Protein AF-A0A2T0FCH5-F1 (afdb_monomer_lite)

Radius of gyration: 33.33 Å; chains: 1; bounding box: 90×49×96 Å

Secondary structure (DSSP, 8-state):
---GGGS-HHHHHHHHHHTT----S-HHHHHHHHHHHHHHTTS--------------------------------------------------------------------S--HHHHHHHHHHHHHHHHHHHHHHT---HHHHHHHHHHHHH--S-HHHHHHHHT-------------------

Sequence (185 aa):
MTDYTKLKVSELKELLKERDLPLSGTKSELVNRLEADDAAKGEPAGDAVSGDATEPAAEDNSTGDSTVPVEAAGGEQPGEEGPSSTADRETAQAETTQAAEVEEPAEPEEPEMSQAEAQQRVIDELEQRLKRHKRFATDPTDTELRLKRIRQFGLADINEAKKLVTFKPAHRKRRVKGNGKKVSA

Organism: NCBI:txid45607

pLDDT: mean 70.4, std 21.69, range [37.22, 96.75]

Foldseek 3Di:
DDPQVPDDLVVLLVVCVVVVHDSDDDSVVSVVRVVVVVVVVPDDDDDDDDDDDDDDDDDDDDDDDDDDDDDDDDDDDDDDDDDDDDDDDDDDDDDDDDDDDDDDDDDDDDCPPDLVNLLVLLLVLLVVVLVVCVVVVNDSVVSVVVNVCCVVPNDPDSVVSVVRNVPPPPPPPPPPPDPPPPPDD

InterPro domains:
  IPR003034 SAP domain [PF02037] (3-36)
  IPR003034 SAP domain [PS50800] (4-38)
  IPR003034 SAP domain [SM00513] (4-38)
  IPR036361 SAP domain superfamily [G3DSA:1.10.720.30] (1-44)
  IPR036361 SAP domain superfamily [SSF68906] (1-38)
  IPR040746 THO1_MOS11, C-terminal domain [PF18592] (120-154)
  IPR052240 SAP domain-containing ribonucleoprotein [PTHR46551] (1-163)

Structure (mmCIF, N/CA/C/O backbone):
data_AF-A0A2T0FCH5-F1
#
_entry.id   AF-A0A2T0FCH5-F1
#
loop_
_atom_site.group_PDB
_atom_site.id
_atom_site.type_symbol
_atom_site.label_atom_id
_atom_site.label_alt_id
_atom_site.label_comp_id
_atom_site.label_asym_id
_atom_site.label_entity_id
_atom_site.label_seq_id
_atom_site.pdbx_PDB_ins_code
_atom_site.Cartn_x
_atom_site.Cartn_y
_atom_site.Cartn_z
_atom_site.occupancy
_atom_site.B_iso_or_equiv
_atom_site.auth_seq_id
_atom_site.auth_comp_id
_atom_site.auth_asym_id
_atom_site.auth_atom_id
_atom_site.pdbx_PDB_model_num
ATOM 1 N N . MET A 1 1 ? 15.599 -10.815 23.462 1.00 74.31 1 MET A N 1
ATOM 2 C CA . MET A 1 1 ? 15.467 -10.145 22.153 1.00 74.31 1 MET A CA 1
ATOM 3 C C . MET A 1 1 ? 14.167 -9.364 22.178 1.00 74.31 1 MET A C 1
ATOM 5 O O . MET A 1 1 ? 13.186 -9.899 22.682 1.00 74.31 1 MET A O 1
ATOM 9 N N . THR A 1 2 ? 14.178 -8.101 21.765 1.00 84.25 2 THR A N 1
ATOM 10 C CA . THR A 1 2 ? 13.022 -7.197 21.882 1.00 84.25 2 THR A CA 1
ATOM 11 C C . THR A 1 2 ? 12.116 -7.330 20.655 1.00 84.25 2 THR A C 1
ATOM 13 O O . THR A 1 2 ? 12.609 -7.316 19.532 1.00 84.25 2 THR A O 1
ATOM 16 N N . ASP A 1 3 ? 10.796 -7.421 20.839 1.00 90.94 3 ASP A N 1
ATOM 17 C CA . ASP A 1 3 ? 9.836 -7.566 19.729 1.00 90.94 3 ASP A CA 1
ATOM 18 C C . ASP A 1 3 ? 9.533 -6.223 19.031 1.00 90.94 3 ASP A C 1
ATOM 20 O O . ASP A 1 3 ? 8.439 -5.658 19.153 1.00 90.94 3 ASP A O 1
ATOM 24 N N . TYR A 1 4 ? 10.482 -5.706 18.251 1.00 94.12 4 TYR A N 1
ATOM 25 C CA . TYR A 1 4 ? 10.346 -4.420 17.549 1.00 94.12 4 TYR A CA 1
ATOM 26 C C . TYR A 1 4 ? 9.186 -4.380 16.534 1.00 94.12 4 TYR A C 1
ATOM 28 O O . TYR A 1 4 ? 8.665 -3.312 16.204 1.00 94.12 4 TYR A O 1
ATOM 36 N N . THR A 1 5 ? 8.702 -5.537 16.073 1.00 94.19 5 THR A N 1
ATOM 37 C CA . THR A 1 5 ? 7.548 -5.647 15.161 1.00 94.19 5 THR A CA 1
ATOM 38 C C . THR A 1 5 ? 6.261 -5.023 15.715 1.00 94.19 5 THR A C 1
ATOM 40 O O . THR A 1 5 ? 5.442 -4.528 14.931 1.00 94.19 5 THR A O 1
ATOM 43 N N . LYS A 1 6 ? 6.089 -4.986 17.044 1.00 93.88 6 LYS A N 1
ATOM 44 C CA . LYS A 1 6 ? 4.900 -4.448 17.733 1.00 93.88 6 LYS A CA 1
ATOM 45 C C . LYS A 1 6 ? 4.889 -2.914 17.818 1.00 93.88 6 LYS A C 1
ATOM 47 O O . LYS A 1 6 ? 3.814 -2.328 17.911 1.00 93.88 6 LYS A O 1
ATOM 52 N N . LEU A 1 7 ? 6.053 -2.269 17.722 1.00 93.81 7 LEU A N 1
ATOM 53 C CA . LEU A 1 7 ? 6.213 -0.818 17.874 1.00 93.81 7 LEU A CA 1
ATOM 54 C C . LEU A 1 7 ? 5.776 -0.028 16.628 1.00 93.81 7 LEU A C 1
ATOM 56 O O . LEU A 1 7 ? 5.721 -0.547 15.505 1.00 93.81 7 LEU A O 1
ATOM 60 N N . LYS A 1 8 ? 5.461 1.256 16.800 1.00 95.94 8 LYS A N 1
ATOM 61 C CA . LYS A 1 8 ? 5.157 2.188 15.704 1.00 95.94 8 LYS A CA 1
ATOM 62 C C . LYS A 1 8 ? 6.432 2.668 15.010 1.00 95.94 8 LYS A C 1
ATOM 64 O O . LYS A 1 8 ? 7.527 2.618 15.551 1.00 95.94 8 LYS A O 1
ATOM 69 N N . VAL A 1 9 ? 6.287 3.192 13.792 1.00 95.75 9 VAL A N 1
ATOM 70 C CA . VAL A 1 9 ? 7.420 3.730 13.010 1.00 95.75 9 VAL A CA 1
ATOM 71 C C . VAL A 1 9 ? 8.047 4.977 13.658 1.00 95.75 9 VAL A C 1
ATOM 73 O O . VAL A 1 9 ? 9.212 5.252 13.397 1.00 95.75 9 VAL A O 1
ATOM 76 N N . SER A 1 10 ? 7.313 5.714 14.500 1.00 96.06 10 SER A N 1
ATOM 77 C CA . SER A 1 10 ? 7.867 6.783 15.347 1.00 96.06 10 SER A CA 1
ATOM 78 C C . SER A 1 10 ? 8.805 6.213 16.412 1.00 96.06 10 SER A C 1
ATOM 80 O O . SER A 1 10 ? 9.997 6.494 16.382 1.00 96.06 10 SER A O 1
ATOM 82 N N . GLU A 1 11 ? 8.286 5.302 17.236 1.00 95.75 11 GLU A N 1
ATOM 83 C CA . GLU A 1 11 ? 8.993 4.614 18.327 1.00 95.75 11 GLU A CA 1
ATOM 84 C C . GLU A 1 11 ? 10.258 3.893 17.807 1.00 95.75 11 GLU A C 1
ATOM 86 O O . GLU A 1 11 ? 11.337 3.994 18.381 1.00 95.75 11 GLU A O 1
ATOM 91 N N . LEU A 1 12 ? 10.173 3.238 16.641 1.00 96.56 12 LEU A N 1
ATOM 92 C CA . LEU A 1 12 ? 11.329 2.606 15.988 1.00 96.56 12 LEU A CA 1
ATOM 93 C C . LEU A 1 12 ? 12.397 3.610 15.528 1.00 96.56 12 LEU A C 1
ATOM 95 O O . LEU A 1 12 ? 13.579 3.280 15.525 1.00 96.56 12 LEU A O 1
ATOM 99 N N . LYS A 1 13 ? 12.007 4.821 15.116 1.00 96.31 13 LYS A N 1
ATOM 100 C CA . LYS A 1 13 ? 12.958 5.878 14.733 1.00 96.31 13 LYS A CA 1
ATOM 101 C C . LYS A 1 13 ? 13.573 6.567 15.943 1.00 96.31 13 LYS A C 1
ATOM 103 O O . LYS A 1 13 ? 14.717 6.991 15.851 1.00 96.31 13 LYS A O 1
ATOM 108 N N . GLU A 1 14 ? 12.845 6.662 17.048 1.00 96.75 14 GLU A N 1
ATOM 109 C CA . GLU A 1 14 ? 13.374 7.127 18.331 1.00 96.75 14 GLU A CA 1
ATOM 110 C C . GLU A 1 14 ? 14.479 6.169 18.809 1.00 96.75 14 GLU A C 1
ATOM 112 O O . GLU A 1 14 ? 15.622 6.597 18.942 1.00 96.75 14 GLU A O 1
ATOM 117 N N . LEU A 1 15 ? 14.204 4.859 18.864 1.00 94.44 15 LEU A N 1
ATOM 118 C CA . LEU A 1 15 ? 15.195 3.827 19.217 1.00 94.44 15 LEU A CA 1
ATOM 119 C C . LEU A 1 15 ? 16.413 3.782 18.279 1.00 94.44 15 LEU A C 1
ATOM 121 O O . LEU A 1 15 ? 17.536 3.553 18.723 1.00 94.44 15 LEU A O 1
ATOM 125 N N . LEU A 1 16 ? 16.218 3.983 16.972 1.00 95.50 16 LEU A N 1
ATOM 126 C CA . LEU A 1 16 ? 17.337 4.055 16.027 1.00 95.50 16 LEU A CA 1
ATOM 127 C C . LEU A 1 16 ? 18.160 5.337 16.207 1.00 95.50 16 LEU A C 1
ATOM 129 O O . LEU A 1 16 ? 19.376 5.289 16.050 1.00 95.50 16 LEU A O 1
ATOM 133 N N . LYS A 1 17 ? 17.526 6.459 16.572 1.00 96.62 17 LYS A N 1
ATOM 134 C CA . LYS A 1 17 ? 18.211 7.730 16.847 1.00 96.62 17 LYS A CA 1
ATOM 135 C C . LYS A 1 17 ? 19.033 7.645 18.133 1.00 96.62 17 LYS A C 1
ATOM 137 O O . LYS A 1 17 ? 20.156 8.119 18.147 1.00 96.62 17 LYS A O 1
ATOM 142 N N . GLU A 1 18 ? 18.505 7.007 19.176 1.00 94.44 18 GLU A N 1
ATOM 143 C CA . GLU A 1 18 ? 19.223 6.735 20.434 1.00 94.44 18 GLU A CA 1
ATOM 144 C C . GLU A 1 18 ? 20.462 5.844 20.254 1.00 94.44 18 GLU A C 1
ATOM 146 O O . GLU A 1 18 ? 21.346 5.837 21.107 1.00 94.44 18 GLU A O 1
ATOM 151 N N . ARG A 1 19 ? 20.524 5.085 19.155 1.00 93.62 19 ARG A N 1
ATOM 152 C CA . ARG A 1 19 ? 21.641 4.197 18.805 1.00 93.62 19 ARG A CA 1
ATOM 153 C C . ARG A 1 19 ? 22.540 4.761 17.692 1.00 93.62 19 ARG A C 1
ATOM 155 O O . ARG A 1 19 ? 23.433 4.051 17.248 1.00 93.62 19 ARG A O 1
ATOM 162 N N . ASP A 1 20 ? 22.285 5.982 17.210 1.00 93.94 20 ASP A N 1
ATOM 163 C CA . ASP A 1 20 ? 22.946 6.603 16.045 1.00 93.94 20 ASP A CA 1
ATOM 164 C C . ASP A 1 20 ? 22.887 5.765 14.745 1.00 93.94 20 ASP A C 1
ATOM 166 O O . ASP A 1 20 ? 23.724 5.864 13.844 1.00 93.94 20 ASP A O 1
ATOM 170 N N . LEU A 1 21 ? 21.844 4.943 14.608 1.00 93.00 21 LEU A N 1
ATOM 171 C CA . LEU A 1 21 ? 21.592 4.116 13.432 1.00 93.00 21 LEU A CA 1
ATOM 172 C C . LEU A 1 21 ? 20.737 4.871 12.386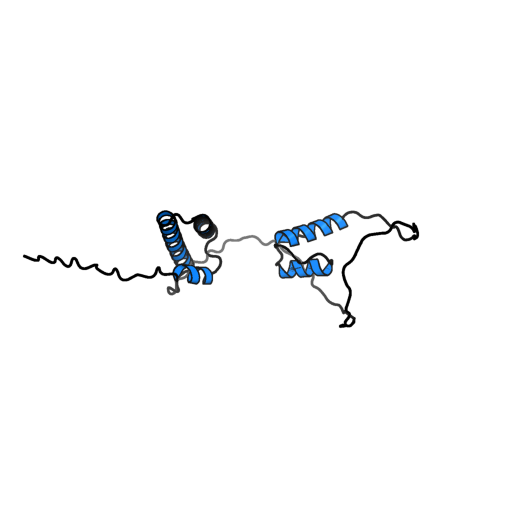 1.00 93.00 21 LEU A C 1
ATOM 174 O O . LEU A 1 21 ? 19.856 5.658 12.740 1.00 93.00 21 LEU A O 1
ATOM 178 N N . PRO A 1 22 ? 20.909 4.602 11.073 1.00 95.00 22 PRO A N 1
ATOM 179 C CA . PRO A 1 22 ? 20.125 5.255 10.024 1.00 95.00 22 PRO A CA 1
ATOM 180 C C . PRO A 1 22 ? 18.601 5.167 10.225 1.00 95.00 22 PRO A C 1
ATOM 182 O O . PRO A 1 22 ? 18.043 4.084 10.400 1.00 95.00 22 PRO A O 1
ATOM 185 N N . LEU A 1 23 ? 17.911 6.308 10.107 1.00 95.44 23 LEU A N 1
ATOM 186 C CA . LEU A 1 23 ? 16.449 6.436 10.279 1.00 95.44 23 LEU A CA 1
ATOM 187 C C . LEU A 1 23 ? 15.635 6.193 8.991 1.00 95.44 23 LEU A C 1
ATOM 189 O O . LEU A 1 23 ? 14.414 6.392 8.963 1.00 95.44 23 LEU A O 1
ATOM 193 N N . SER A 1 24 ? 16.310 5.823 7.902 1.00 92.31 24 SER A N 1
ATOM 194 C CA . SER A 1 24 ? 15.729 5.600 6.578 1.00 92.31 24 SER A CA 1
ATOM 195 C C . SER A 1 24 ? 15.330 4.137 6.355 1.00 92.31 24 SER A C 1
ATOM 197 O O . SER A 1 24 ? 15.959 3.207 6.870 1.00 92.31 24 SER A O 1
ATOM 199 N N . GLY A 1 25 ? 14.275 3.944 5.559 1.00 94.44 25 GLY A N 1
ATOM 200 C CA . GLY A 1 25 ? 13.748 2.634 5.176 1.00 94.44 25 GLY A CA 1
ATOM 201 C C . GLY A 1 25 ? 12.262 2.443 5.488 1.00 94.44 25 GLY A C 1
ATOM 202 O O . GLY A 1 25 ? 11.576 3.315 6.029 1.00 94.44 25 GLY A O 1
ATOM 203 N N . THR A 1 26 ? 11.768 1.271 5.117 1.00 95.69 26 THR A N 1
ATOM 204 C CA . THR A 1 26 ? 10.461 0.710 5.468 1.00 95.69 26 THR A CA 1
ATOM 205 C C . THR A 1 26 ? 10.459 0.180 6.907 1.00 95.69 26 THR A C 1
ATOM 207 O O . THR A 1 26 ? 11.517 -0.086 7.474 1.00 95.69 26 THR A O 1
ATOM 210 N N . LYS A 1 27 ? 9.278 -0.022 7.521 1.00 95.25 27 LYS A N 1
ATOM 211 C CA . LYS A 1 27 ? 9.178 -0.491 8.922 1.00 95.25 27 LYS A CA 1
ATOM 212 C C . LYS A 1 27 ? 10.017 -1.753 9.186 1.00 95.25 27 LYS A C 1
ATOM 214 O O . LYS A 1 27 ? 10.676 -1.823 10.216 1.00 95.25 27 LYS A O 1
ATOM 219 N N . SER A 1 28 ? 10.016 -2.712 8.260 1.00 95.69 28 SER A N 1
ATOM 220 C CA . SER A 1 28 ? 10.780 -3.958 8.388 1.00 95.69 28 SER A CA 1
ATOM 221 C C . SER A 1 28 ? 12.293 -3.729 8.393 1.00 95.69 28 SER A C 1
ATOM 223 O O . SER A 1 28 ? 13.003 -4.389 9.136 1.00 95.69 28 SER A O 1
ATOM 225 N N . GLU A 1 29 ? 12.799 -2.768 7.616 1.00 95.75 29 GLU A N 1
ATOM 226 C CA . GLU A 1 29 ? 14.230 -2.429 7.604 1.00 95.75 29 GLU A CA 1
ATOM 227 C C . GLU A 1 29 ? 14.659 -1.731 8.900 1.00 95.75 29 GLU A C 1
ATOM 229 O O . GLU A 1 29 ? 15.763 -1.975 9.378 1.00 95.75 29 GLU A O 1
ATOM 234 N N . LEU A 1 30 ? 13.783 -0.910 9.494 1.00 96.38 30 LEU A N 1
ATOM 235 C CA . LEU A 1 30 ? 14.022 -0.298 10.808 1.00 96.38 30 LEU A CA 1
ATOM 236 C C . LEU A 1 30 ? 14.081 -1.367 11.916 1.00 96.38 30 LEU A C 1
ATOM 238 O O . LEU A 1 30 ? 14.983 -1.336 12.747 1.00 96.38 30 LEU A O 1
ATOM 242 N N . VAL A 1 31 ? 13.153 -2.333 11.886 1.00 95.88 31 VAL A N 1
ATOM 243 C CA . VAL A 1 31 ? 13.115 -3.492 12.798 1.00 95.88 31 VAL A CA 1
ATOM 244 C C . VAL A 1 31 ? 14.380 -4.341 12.661 1.00 95.88 31 VAL A C 1
ATOM 246 O O . VAL A 1 31 ? 15.113 -4.480 13.634 1.00 95.88 31 VAL A O 1
ATOM 249 N N . ASN A 1 32 ? 14.696 -4.818 11.452 1.00 95.31 32 ASN A N 1
ATOM 250 C CA . ASN A 1 32 ? 15.877 -5.651 11.197 1.00 95.31 32 ASN A CA 1
ATOM 251 C C . ASN A 1 32 ? 17.180 -4.968 11.644 1.00 95.31 32 ASN A C 1
ATOM 253 O O . ASN A 1 32 ? 18.113 -5.636 12.079 1.00 95.31 32 ASN A O 1
ATOM 257 N N . ARG A 1 33 ? 17.262 -3.636 11.518 1.00 94.88 33 ARG A N 1
ATOM 258 C CA . ARG A 1 33 ? 18.438 -2.851 11.909 1.00 94.88 33 ARG A CA 1
ATOM 259 C C . ARG A 1 33 ? 18.612 -2.777 13.430 1.00 94.88 33 ARG A C 1
ATOM 261 O O . ARG A 1 33 ? 19.744 -2.872 13.892 1.00 94.88 33 ARG A O 1
ATOM 268 N N . LEU A 1 34 ? 17.521 -2.661 14.191 1.00 94.12 34 LEU A N 1
ATOM 269 C CA . LEU A 1 34 ? 17.553 -2.774 15.656 1.00 94.12 34 LEU A CA 1
ATOM 270 C C . LEU A 1 34 ? 17.914 -4.202 16.087 1.00 94.12 34 LEU A C 1
ATOM 272 O O . LEU A 1 34 ? 18.840 -4.382 16.870 1.00 94.12 34 LEU A O 1
ATOM 276 N N . GLU A 1 35 ? 17.260 -5.216 15.509 1.00 93.88 35 GLU A N 1
ATOM 277 C CA . GLU A 1 35 ? 17.532 -6.632 15.804 1.00 93.88 35 GLU A CA 1
ATOM 278 C C . GLU A 1 35 ? 18.991 -7.021 15.524 1.00 93.88 35 GLU A C 1
ATOM 280 O O . GLU A 1 35 ? 19.588 -7.756 16.309 1.00 93.88 35 GLU A O 1
ATOM 285 N N . ALA A 1 36 ? 19.583 -6.499 14.444 1.00 91.88 36 ALA A N 1
ATOM 286 C CA . ALA A 1 36 ? 20.988 -6.713 14.111 1.00 91.88 36 ALA A CA 1
ATOM 287 C C . ALA A 1 36 ? 21.954 -6.028 15.096 1.00 91.88 36 ALA A C 1
ATOM 289 O O . ALA A 1 36 ? 22.976 -6.620 15.430 1.00 91.88 36 ALA A O 1
ATOM 290 N N . ASP A 1 37 ? 21.641 -4.823 15.591 1.00 90.88 37 ASP A N 1
ATOM 291 C CA . ASP A 1 37 ? 22.447 -4.143 16.620 1.00 90.88 37 ASP A CA 1
ATOM 292 C C . ASP A 1 37 ? 22.362 -4.858 17.979 1.00 90.88 37 ASP A C 1
ATOM 294 O O . ASP A 1 37 ? 23.389 -5.055 18.623 1.00 90.88 37 ASP A O 1
ATOM 298 N N . ASP A 1 38 ? 21.180 -5.330 18.395 1.00 90.19 38 ASP A N 1
ATOM 299 C CA . ASP A 1 38 ? 21.050 -6.138 19.620 1.00 90.19 38 ASP A CA 1
ATOM 300 C C . ASP A 1 38 ? 21.743 -7.503 19.495 1.00 90.19 38 ASP A C 1
ATOM 302 O O . ASP A 1 38 ? 22.330 -7.983 20.464 1.00 90.19 38 ASP A O 1
ATOM 306 N N . ALA A 1 39 ? 21.710 -8.126 18.311 1.00 87.81 39 ALA A N 1
ATOM 307 C CA . ALA A 1 39 ? 22.453 -9.356 18.046 1.00 87.81 39 ALA A CA 1
ATOM 308 C C . ALA A 1 39 ? 23.974 -9.119 18.073 1.00 87.81 39 ALA A C 1
ATOM 310 O O . ALA A 1 39 ? 24.703 -9.926 18.645 1.00 87.81 39 ALA A O 1
ATOM 311 N N . ALA A 1 40 ? 24.453 -7.999 17.519 1.00 82.56 40 ALA A N 1
ATOM 312 C CA . ALA A 1 40 ? 25.866 -7.621 17.542 1.00 82.56 40 ALA A CA 1
ATOM 313 C C . ALA A 1 40 ? 26.364 -7.226 18.947 1.00 82.56 40 ALA A C 1
ATOM 315 O O . ALA A 1 40 ? 27.506 -7.515 19.290 1.00 82.56 40 ALA A O 1
ATOM 316 N N . LYS A 1 41 ? 25.512 -6.620 19.787 1.00 72.94 41 LYS A N 1
ATOM 317 C CA . LYS A 1 41 ? 25.810 -6.320 21.203 1.00 72.94 41 LYS A CA 1
ATOM 318 C C . LYS A 1 41 ? 25.762 -7.541 22.132 1.00 72.94 41 LYS A C 1
ATOM 320 O O . LYS A 1 41 ? 26.103 -7.410 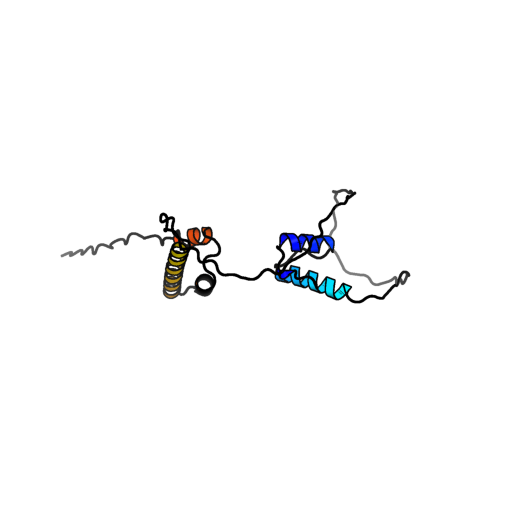23.306 1.00 72.94 41 LYS A O 1
ATOM 325 N N . GLY A 1 42 ? 25.333 -8.707 21.644 1.00 61.69 42 GLY A N 1
ATOM 326 C CA . GLY A 1 42 ? 25.156 -9.921 22.448 1.00 61.69 42 GLY A CA 1
ATOM 327 C C . GLY A 1 42 ? 26.442 -10.653 22.856 1.00 61.69 42 GLY A C 1
ATOM 328 O O . GLY A 1 42 ? 26.372 -11.528 23.716 1.00 61.69 42 GLY A O 1
ATOM 329 N N . GLU A 1 43 ? 27.597 -10.307 22.279 1.00 51.84 43 GLU A N 1
ATOM 330 C CA . GLU A 1 43 ? 28.887 -10.989 22.486 1.00 51.84 43 GLU A CA 1
ATOM 331 C C . GLU A 1 43 ? 29.952 -10.007 23.030 1.00 51.84 43 GLU A C 1
ATOM 333 O O . GLU A 1 43 ? 30.339 -9.075 22.322 1.00 51.84 43 GLU A O 1
ATOM 338 N N . PRO A 1 44 ? 30.455 -10.178 24.271 1.00 55.78 44 PRO A N 1
ATOM 339 C CA . PRO A 1 44 ? 31.468 -9.292 24.845 1.00 55.78 44 PRO A CA 1
ATOM 340 C C . PRO A 1 44 ? 32.891 -9.882 24.803 1.00 55.78 44 PRO A C 1
ATOM 342 O O . PRO A 1 44 ? 33.134 -10.917 25.418 1.00 55.78 44 PRO A O 1
ATOM 345 N N . ALA A 1 45 ? 33.843 -9.171 24.179 1.00 46.56 45 ALA A N 1
ATOM 346 C CA . ALA A 1 45 ? 35.237 -8.959 24.637 1.00 46.56 45 ALA A CA 1
ATOM 347 C C . ALA A 1 45 ? 36.130 -8.420 23.499 1.00 46.56 45 ALA A C 1
ATOM 349 O O . ALA A 1 45 ? 36.208 -9.033 22.438 1.00 46.56 45 ALA A O 1
ATOM 350 N N . GLY A 1 46 ? 36.872 -7.328 23.731 1.00 41.25 46 GLY A N 1
ATOM 351 C CA . GLY A 1 46 ? 37.826 -6.814 22.735 1.00 41.25 46 GLY A CA 1
ATOM 352 C C . GLY A 1 46 ? 38.333 -5.396 22.993 1.00 41.25 46 GLY A C 1
ATOM 353 O O . GLY A 1 46 ? 38.140 -4.520 22.158 1.00 41.25 46 GLY A O 1
ATOM 354 N N . ASP A 1 47 ? 38.959 -5.164 24.148 1.00 48.50 47 ASP A N 1
ATOM 355 C CA . ASP A 1 47 ? 39.698 -3.925 24.429 1.00 48.50 47 ASP A CA 1
ATOM 356 C C . ASP A 1 47 ? 40.898 -3.767 23.473 1.00 48.50 47 ASP A C 1
ATOM 358 O O . ASP A 1 47 ? 41.687 -4.703 23.328 1.00 48.50 47 ASP A O 1
ATOM 362 N N . ALA A 1 48 ? 41.034 -2.601 22.830 1.00 43.84 48 ALA A N 1
ATOM 363 C CA . ALA A 1 48 ? 42.273 -2.164 22.179 1.00 43.84 48 ALA A CA 1
ATOM 364 C C . ALA A 1 48 ? 42.279 -0.642 21.938 1.00 43.84 48 ALA A C 1
ATOM 366 O O . ALA A 1 48 ? 41.732 -0.133 20.959 1.00 43.84 48 ALA A O 1
ATOM 367 N N . VAL A 1 49 ? 42.948 0.087 22.827 1.00 51.72 49 VAL A N 1
ATOM 368 C CA . VAL A 1 49 ? 43.392 1.472 22.607 1.00 51.72 49 VAL A CA 1
ATOM 369 C C . VAL A 1 49 ? 44.780 1.498 21.935 1.00 51.72 49 VAL A C 1
ATOM 371 O O . VAL A 1 49 ? 45.599 0.623 22.203 1.00 51.72 49 VAL A O 1
ATOM 374 N N . SER A 1 50 ? 45.075 2.578 21.191 1.00 44.72 50 SER A N 1
ATOM 375 C CA . SER A 1 50 ? 46.424 3.125 20.888 1.00 44.72 50 SER A CA 1
ATOM 376 C C . SER A 1 50 ? 47.120 2.792 19.548 1.00 44.72 50 SER A C 1
ATOM 378 O O . SER A 1 50 ? 47.093 1.661 19.078 1.00 44.72 50 SER A O 1
ATOM 380 N N . GLY A 1 51 ? 47.854 3.796 19.030 1.00 39.84 51 GLY A N 1
ATOM 381 C CA . GLY A 1 51 ? 48.913 3.703 17.999 1.00 39.84 51 GLY A CA 1
ATOM 382 C C . GLY A 1 51 ? 48.415 3.831 16.550 1.00 39.84 51 GLY A C 1
ATOM 383 O O . GLY A 1 51 ? 47.754 2.924 16.066 1.00 39.84 51 GLY A O 1
ATOM 384 N N . ASP A 1 52 ? 48.552 4.941 15.818 1.00 41.72 52 ASP A N 1
ATOM 385 C CA . ASP A 1 52 ? 49.707 5.815 15.496 1.00 41.72 52 ASP A CA 1
ATOM 386 C C . ASP A 1 52 ? 50.623 5.313 14.353 1.00 41.72 52 ASP A C 1
ATOM 388 O O . ASP A 1 52 ? 50.995 4.146 14.299 1.00 41.72 52 ASP A O 1
ATOM 392 N N . ALA A 1 53 ? 50.963 6.257 13.465 1.00 45.69 53 ALA A N 1
ATOM 393 C CA . ALA A 1 53 ? 51.980 6.253 12.406 1.00 45.69 53 ALA A 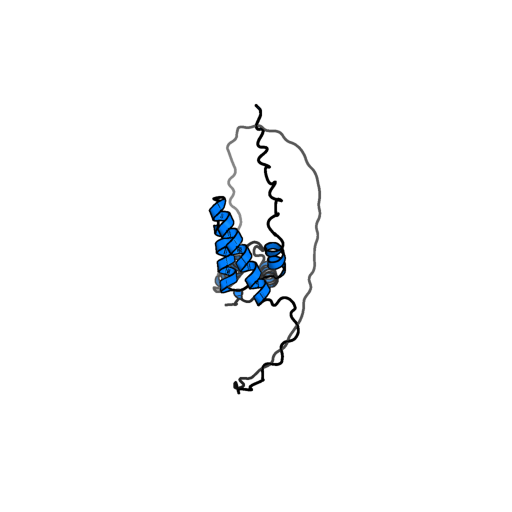CA 1
ATOM 394 C C . ALA A 1 53 ? 52.131 5.035 11.457 1.00 45.69 53 ALA A C 1
ATOM 396 O O . ALA A 1 53 ? 52.707 4.006 11.801 1.00 45.69 53 ALA A O 1
ATOM 397 N N . THR A 1 54 ? 51.852 5.254 10.162 1.00 39.88 54 THR A N 1
ATOM 398 C CA . THR A 1 54 ? 52.809 4.936 9.074 1.00 39.88 54 THR A CA 1
ATOM 399 C C . THR A 1 54 ? 52.532 5.814 7.848 1.00 39.88 54 THR A C 1
ATOM 401 O O . THR A 1 54 ? 51.516 5.685 7.169 1.00 39.88 54 THR A O 1
ATOM 404 N N . GLU A 1 55 ? 53.479 6.708 7.582 1.00 53.97 55 GLU A N 1
ATOM 405 C CA . GLU A 1 55 ? 53.658 7.454 6.335 1.00 53.97 55 GLU A CA 1
ATOM 406 C C . GLU A 1 55 ? 54.074 6.496 5.197 1.00 53.97 55 GLU A C 1
ATOM 408 O O . GLU A 1 55 ? 54.816 5.539 5.436 1.00 53.97 55 GLU A O 1
ATOM 413 N N . PRO A 1 56 ? 53.634 6.738 3.952 1.00 51.00 56 PRO A N 1
ATOM 414 C CA . PRO A 1 56 ? 54.663 6.986 2.942 1.00 51.00 56 PRO A CA 1
ATOM 415 C C . PRO A 1 56 ? 54.346 8.194 2.051 1.00 51.00 56 PRO A C 1
ATOM 417 O O . PRO A 1 56 ? 53.279 8.294 1.443 1.00 51.00 56 PRO A O 1
ATOM 420 N N . ALA A 1 57 ? 55.319 9.096 1.950 1.00 44.00 57 ALA A N 1
ATOM 421 C CA . ALA A 1 57 ? 55.339 10.182 0.982 1.00 44.00 57 ALA A CA 1
ATOM 422 C C . ALA A 1 57 ? 55.834 9.712 -0.401 1.00 44.00 57 ALA A C 1
ATOM 424 O O . ALA A 1 57 ? 56.576 8.737 -0.494 1.00 44.00 57 ALA A O 1
ATOM 425 N N . ALA A 1 58 ? 55.504 10.515 -1.424 1.00 48.00 58 ALA A N 1
ATOM 426 C CA . ALA A 1 58 ? 56.058 10.515 -2.788 1.00 48.00 58 ALA A CA 1
ATOM 427 C C . ALA A 1 58 ? 55.773 9.276 -3.674 1.00 48.00 58 ALA A C 1
ATOM 429 O O . ALA A 1 58 ? 55.736 8.144 -3.211 1.00 48.00 58 ALA A O 1
ATOM 430 N N . GLU A 1 59 ? 55.594 9.388 -4.993 1.00 48.72 59 GLU A N 1
ATOM 431 C CA . GLU A 1 59 ? 55.381 10.522 -5.913 1.00 48.72 59 GLU A CA 1
ATOM 432 C C . GLU A 1 59 ? 54.891 9.905 -7.242 1.00 48.72 59 GLU A C 1
ATOM 434 O O . GLU A 1 59 ? 55.455 8.897 -7.659 1.00 48.72 59 GLU A O 1
ATOM 439 N N . ASP A 1 60 ? 53.907 10.496 -7.929 1.00 44.00 60 ASP A N 1
ATOM 440 C CA . ASP A 1 60 ? 54.055 10.831 -9.360 1.00 44.00 60 ASP A CA 1
ATOM 441 C C . ASP A 1 60 ? 52.973 11.831 -9.806 1.00 44.00 60 ASP A C 1
ATOM 443 O O . ASP A 1 60 ? 51.830 11.803 -9.344 1.00 44.00 60 ASP A O 1
ATOM 447 N N . ASN A 1 61 ? 53.351 12.738 -10.702 1.00 48.19 61 ASN A N 1
ATOM 448 C CA . ASN A 1 61 ? 52.489 13.766 -11.271 1.00 48.19 61 ASN A CA 1
ATOM 449 C C . ASN A 1 61 ? 51.991 13.356 -12.664 1.00 48.19 61 ASN A C 1
ATOM 451 O O . ASN A 1 61 ? 52.743 12.802 -13.458 1.00 48.19 61 ASN A O 1
ATOM 455 N N . SER A 1 62 ? 50.803 13.842 -13.039 1.00 44.19 62 SER A N 1
ATOM 456 C CA . SER A 1 62 ? 50.652 14.833 -14.129 1.00 44.19 62 SER A CA 1
ATOM 457 C C . SER A 1 62 ? 49.390 14.640 -14.983 1.00 44.19 62 SER A C 1
ATOM 459 O O . SER A 1 62 ? 49.002 13.528 -15.324 1.00 44.19 62 SER A O 1
ATOM 461 N N . THR A 1 63 ? 48.869 15.769 -15.476 1.00 38.81 63 THR A N 1
ATOM 462 C CA . THR A 1 63 ? 47.803 15.916 -16.491 1.00 38.81 63 THR A CA 1
ATOM 463 C C . THR A 1 63 ? 46.368 15.633 -16.001 1.00 38.81 63 THR A C 1
ATOM 465 O O . THR A 1 63 ? 46.013 14.501 -15.708 1.00 38.81 63 THR A O 1
ATOM 468 N N . GLY A 1 64 ? 45.455 16.609 -15.962 1.00 39.03 64 GLY A N 1
ATOM 469 C CA . GLY A 1 64 ? 45.630 18.042 -16.208 1.00 39.03 64 GLY A CA 1
ATOM 470 C C . GLY A 1 64 ? 44.301 18.807 -16.259 1.00 39.03 64 GLY A C 1
ATOM 471 O O . GLY A 1 64 ? 43.274 18.238 -16.602 1.00 39.03 64 GLY A O 1
ATOM 472 N N . ASP A 1 65 ? 44.385 20.101 -15.941 1.00 45.72 65 ASP A N 1
ATOM 473 C CA . ASP A 1 65 ? 43.489 21.195 -16.350 1.00 45.72 65 ASP A CA 1
ATOM 474 C C . ASP A 1 65 ? 41.957 21.047 -16.185 1.00 45.72 65 ASP A C 1
ATOM 476 O O . ASP A 1 65 ? 41.264 20.510 -17.047 1.00 45.72 65 ASP A O 1
ATOM 480 N N . SER A 1 66 ? 41.407 21.681 -15.137 1.00 45.41 66 SER A N 1
ATOM 481 C CA . SER A 1 66 ? 40.263 22.609 -15.284 1.00 45.41 66 SER A CA 1
ATOM 482 C C . SER A 1 66 ? 40.010 23.450 -14.019 1.00 45.41 66 SER A C 1
ATOM 484 O O . SER A 1 66 ? 39.448 22.981 -13.035 1.00 45.41 66 SER A O 1
ATOM 486 N N . THR A 1 67 ? 40.397 24.727 -14.099 1.00 47.91 67 THR A N 1
ATOM 487 C CA . THR A 1 67 ? 39.669 25.908 -13.575 1.00 47.91 67 THR A CA 1
ATOM 488 C C . THR A 1 67 ? 39.076 25.903 -12.145 1.00 47.91 67 THR A C 1
ATOM 490 O O . THR A 1 67 ? 37.949 25.468 -11.917 1.00 47.91 67 THR A O 1
ATOM 493 N N . VAL A 1 68 ? 39.774 26.584 -11.227 1.00 59.59 68 VAL A N 1
ATOM 494 C CA . VAL A 1 68 ? 39.216 27.325 -10.059 1.00 59.59 68 VAL A CA 1
ATOM 495 C C . VAL A 1 68 ? 38.493 28.619 -10.519 1.00 59.59 68 VAL A C 1
ATOM 497 O O . VAL A 1 68 ? 38.680 28.971 -11.689 1.00 59.59 68 VAL A O 1
ATOM 500 N N . PRO A 1 69 ? 37.759 29.404 -9.679 1.00 60.53 69 PRO A N 1
ATOM 501 C CA . PRO A 1 69 ? 37.525 29.361 -8.213 1.00 60.53 69 PRO A CA 1
ATOM 502 C C . PRO A 1 69 ? 36.018 29.082 -7.874 1.00 60.53 69 PRO A C 1
ATOM 504 O O . PRO A 1 69 ? 35.365 28.453 -8.697 1.00 60.53 69 PRO A O 1
ATOM 507 N N . VAL A 1 70 ? 35.362 29.391 -6.733 1.00 45.94 70 VAL A N 1
ATOM 508 C CA . VAL A 1 70 ? 35.539 30.396 -5.650 1.00 45.94 70 VAL A CA 1
ATOM 509 C C . VAL A 1 70 ? 34.949 29.918 -4.300 1.00 45.94 70 VAL A C 1
ATOM 511 O O . VAL A 1 70 ? 34.082 29.051 -4.257 1.00 45.94 70 VAL A O 1
ATOM 514 N N . GLU A 1 71 ? 35.413 30.532 -3.209 1.00 45.94 71 GLU A N 1
ATOM 515 C CA . GLU A 1 71 ? 34.803 30.613 -1.867 1.00 45.94 71 GLU A CA 1
ATOM 516 C C . GLU A 1 71 ? 33.313 31.035 -1.835 1.00 45.94 71 GLU A C 1
ATOM 518 O O . GLU A 1 71 ? 32.900 31.875 -2.633 1.00 45.94 71 GLU A O 1
ATOM 523 N N . ALA A 1 72 ? 32.548 30.600 -0.814 1.00 45.66 72 ALA A N 1
ATOM 524 C CA . ALA A 1 72 ? 32.308 31.421 0.398 1.00 45.66 72 ALA A CA 1
ATOM 525 C C . ALA A 1 72 ? 31.179 30.910 1.338 1.00 45.66 72 ALA A C 1
ATOM 527 O O . ALA A 1 72 ? 30.018 30.857 0.952 1.00 45.66 72 ALA A O 1
ATOM 528 N N . ALA A 1 73 ? 31.559 30.702 2.608 1.00 43.72 73 ALA A N 1
ATOM 529 C CA . ALA A 1 73 ? 30.855 31.068 3.856 1.00 43.72 73 ALA A CA 1
ATOM 530 C C . ALA A 1 73 ? 29.465 30.496 4.260 1.00 43.72 73 ALA A C 1
ATOM 532 O O . ALA A 1 73 ? 28.505 30.473 3.499 1.00 43.72 73 ALA A O 1
ATOM 533 N N . GLY A 1 74 ? 29.354 30.213 5.572 1.00 37.22 74 GLY A N 1
ATOM 534 C CA . GLY A 1 74 ? 28.111 29.975 6.329 1.00 37.22 74 GLY A CA 1
ATOM 535 C C . GLY A 1 74 ? 27.823 28.491 6.621 1.00 37.22 74 GLY A C 1
ATOM 536 O O . GLY A 1 74 ? 27.674 27.706 5.695 1.00 37.22 74 GLY A O 1
ATOM 537 N N . GLY A 1 75 ? 27.714 28.031 7.870 1.00 37.84 75 GLY A N 1
ATOM 538 C CA . GLY A 1 75 ? 27.936 28.714 9.146 1.00 37.84 75 GLY A CA 1
ATOM 539 C C . GLY A 1 75 ? 27.849 27.736 10.331 1.00 37.84 75 GLY A C 1
ATOM 540 O O . GLY A 1 75 ? 27.137 26.742 10.264 1.00 37.84 75 GLY A O 1
ATOM 541 N N . GLU A 1 76 ? 28.607 28.061 11.379 1.00 38.56 76 GLU A N 1
ATOM 542 C CA . GLU A 1 76 ? 28.214 28.021 12.800 1.00 38.56 76 GLU A CA 1
ATOM 543 C C . GLU A 1 76 ? 27.815 26.697 13.516 1.00 38.56 76 GLU A C 1
ATOM 545 O O . GLU A 1 76 ? 26.825 26.032 13.232 1.00 38.56 76 GLU A O 1
ATOM 550 N N . GLN A 1 77 ? 28.594 26.427 14.579 1.00 50.03 77 GLN A N 1
ATOM 551 C CA . GLN A 1 77 ? 28.212 25.879 15.902 1.00 50.03 77 GLN A CA 1
ATOM 552 C C . GLN A 1 77 ? 26.883 26.457 16.473 1.00 50.03 77 GLN A C 1
ATOM 554 O O . GLN A 1 77 ? 26.406 27.449 15.926 1.00 50.03 77 GLN A O 1
ATOM 559 N N . PRO A 1 78 ? 26.326 25.984 17.622 1.00 52.50 78 PRO A N 1
ATOM 560 C CA . PRO A 1 78 ? 26.889 25.103 18.668 1.00 52.50 78 PRO A CA 1
ATOM 561 C C . PRO A 1 78 ? 25.986 23.878 18.990 1.00 52.50 78 PRO A C 1
ATOM 563 O O . PRO A 1 78 ? 25.023 23.628 18.277 1.00 52.50 78 PRO A O 1
ATOM 566 N N . GLY A 1 79 ? 26.354 22.967 19.904 1.00 38.88 79 GLY A N 1
ATOM 567 C CA . GLY A 1 79 ? 26.074 23.048 21.356 1.00 38.88 79 GLY A CA 1
ATOM 568 C C . GLY A 1 79 ? 24.692 22.457 21.680 1.00 38.88 79 GLY A C 1
ATOM 569 O O . GLY A 1 79 ? 23.824 22.423 20.821 1.00 38.88 79 GLY A O 1
ATOM 570 N N . GLU A 1 80 ? 24.341 21.994 22.867 1.00 44.19 80 GLU A N 1
ATOM 571 C CA . GLU A 1 80 ? 24.984 21.640 24.133 1.00 44.19 80 GLU A CA 1
ATOM 572 C C . GLU A 1 80 ? 23.799 21.092 24.981 1.00 44.19 80 GLU A C 1
ATOM 574 O O . GLU A 1 80 ? 22.645 21.392 24.676 1.00 44.19 80 GLU A O 1
ATOM 579 N N . GLU A 1 81 ? 24.061 20.307 26.025 1.00 37.72 81 GLU A N 1
ATOM 580 C CA . GLU A 1 81 ? 23.105 19.969 27.107 1.00 37.72 81 GLU A CA 1
ATOM 581 C C . GLU A 1 81 ? 21.828 19.132 26.792 1.00 37.72 81 GLU A C 1
ATOM 583 O O . GLU A 1 81 ? 20.857 19.561 26.171 1.00 37.72 81 GLU A O 1
ATOM 588 N N . GLY A 1 82 ? 21.767 17.927 27.382 1.00 44.38 82 GLY A N 1
ATOM 589 C CA . GLY A 1 82 ? 20.491 17.354 27.851 1.00 44.38 82 GLY A CA 1
ATOM 590 C C . GLY A 1 82 ? 20.008 18.075 29.125 1.00 44.38 82 GLY A C 1
ATOM 591 O O . GLY A 1 82 ? 20.740 18.915 29.647 1.00 44.38 82 GLY A O 1
ATOM 592 N N . PRO A 1 83 ? 18.850 17.708 29.719 1.00 55.50 83 PRO A N 1
ATOM 593 C CA . PRO A 1 83 ? 18.914 16.536 30.604 1.00 55.50 83 PRO A CA 1
ATOM 594 C C . PRO A 1 83 ? 17.614 15.710 30.807 1.00 55.50 83 PRO A C 1
ATOM 596 O O . PRO A 1 83 ? 16.530 16.246 30.976 1.00 55.50 83 PRO A O 1
ATOM 599 N N . SER A 1 84 ? 17.811 14.392 30.957 1.00 44.81 84 SER A N 1
ATOM 600 C CA . SER A 1 84 ? 17.359 13.544 32.087 1.00 44.81 84 SER A CA 1
ATOM 601 C C . SER A 1 84 ? 15.872 13.390 32.498 1.00 44.81 84 SER A C 1
ATOM 603 O O . SER A 1 84 ? 15.163 14.359 32.739 1.00 44.81 84 SER A O 1
ATOM 605 N N . SER A 1 85 ? 15.543 12.134 32.866 1.00 52.19 85 SER A N 1
ATOM 606 C CA . SER A 1 85 ? 14.601 11.732 33.943 1.00 52.19 85 SER A CA 1
ATOM 607 C C . SER A 1 85 ? 13.078 11.823 33.677 1.00 52.19 85 SER A C 1
ATOM 609 O O . SER A 1 85 ? 12.614 12.692 32.955 1.00 52.19 85 SER A O 1
ATOM 611 N N . THR A 1 86 ? 12.209 10.953 34.227 1.00 42.38 86 THR A N 1
ATOM 612 C CA . THR A 1 86 ? 12.382 9.833 35.194 1.00 42.38 86 THR A CA 1
ATOM 613 C C . THR A 1 86 ? 11.144 8.919 35.215 1.00 42.38 86 THR A C 1
ATOM 615 O O . THR A 1 86 ? 10.048 9.443 35.053 1.00 42.38 86 THR A O 1
ATOM 618 N N . ALA A 1 87 ? 11.337 7.653 35.633 1.00 47.69 87 ALA A N 1
ATOM 619 C CA . ALA A 1 87 ? 10.420 6.854 36.481 1.00 47.69 87 ALA A CA 1
ATOM 620 C C . ALA A 1 87 ? 9.010 6.482 35.945 1.00 47.69 87 ALA A C 1
ATOM 622 O O . ALA A 1 87 ? 8.455 7.145 35.081 1.00 47.69 87 ALA A O 1
ATOM 623 N N . ASP A 1 88 ? 8.279 5.496 36.474 1.00 43.56 88 ASP A N 1
ATOM 624 C CA . ASP A 1 88 ? 8.529 4.236 37.216 1.00 43.56 88 ASP A CA 1
ATOM 625 C C . ASP A 1 88 ? 7.117 3.666 37.499 1.00 43.56 88 ASP A C 1
ATOM 627 O O . ASP A 1 88 ? 6.250 4.468 37.857 1.00 43.56 88 ASP A O 1
ATOM 631 N N . ARG A 1 89 ? 6.852 2.353 37.347 1.00 41.66 89 ARG A N 1
ATOM 632 C CA . ARG A 1 89 ? 5.914 1.626 38.239 1.00 41.66 89 ARG A CA 1
ATOM 633 C C . ARG A 1 89 ? 5.895 0.107 38.043 1.00 41.66 89 ARG A C 1
ATOM 635 O O . ARG A 1 89 ? 5.449 -0.416 37.026 1.00 41.66 89 ARG A O 1
ATOM 642 N N . GLU A 1 90 ? 6.235 -0.584 39.119 1.00 46.62 90 GLU A N 1
ATOM 643 C CA . GLU A 1 90 ? 6.009 -2.006 39.383 1.00 46.62 90 GLU A CA 1
ATOM 644 C C . GLU A 1 90 ? 4.546 -2.310 39.807 1.00 46.62 90 GLU A C 1
ATOM 646 O O . GLU A 1 90 ? 3.964 -1.543 40.577 1.00 46.62 90 GLU A O 1
ATOM 651 N N . THR A 1 91 ? 3.938 -3.404 39.308 1.00 41.38 91 THR A N 1
ATOM 652 C CA . THR A 1 91 ? 2.908 -4.305 39.930 1.00 41.38 91 THR A CA 1
ATOM 653 C C . THR A 1 91 ? 2.362 -5.249 38.829 1.00 41.38 91 THR A C 1
ATOM 655 O O . THR A 1 91 ? 1.980 -4.777 37.768 1.00 41.38 91 THR A O 1
ATOM 658 N N . ALA A 1 92 ? 2.486 -6.583 38.863 1.00 43.09 92 ALA A N 1
ATOM 659 C CA . ALA A 1 92 ? 2.012 -7.617 39.803 1.00 43.09 92 ALA A CA 1
ATOM 660 C C . ALA A 1 92 ? 0.584 -8.148 39.509 1.00 43.09 92 ALA A C 1
ATOM 662 O O . ALA A 1 92 ? -0.378 -7.439 39.765 1.00 43.09 92 ALA A O 1
ATOM 663 N N . GLN A 1 93 ? 0.503 -9.438 39.115 1.00 40.00 93 GLN A N 1
ATOM 664 C CA . GLN A 1 93 ? -0.658 -10.368 39.189 1.00 40.00 93 GLN A CA 1
ATOM 665 C C . GLN A 1 93 ? -1.923 -9.967 38.371 1.00 40.00 93 GLN A C 1
ATOM 667 O O . GLN A 1 93 ? -2.262 -8.804 38.260 1.00 40.00 93 GLN A O 1
ATOM 672 N N . ALA A 1 94 ? -2.704 -10.847 37.738 1.00 40.31 94 ALA A N 1
ATOM 673 C CA . ALA A 1 94 ? -3.050 -12.230 38.046 1.00 40.31 94 ALA A CA 1
ATOM 674 C C . ALA A 1 94 ? -3.625 -12.955 36.806 1.00 40.31 94 ALA A C 1
ATOM 676 O O . ALA A 1 94 ? -4.168 -12.322 35.899 1.00 40.31 94 ALA A O 1
ATOM 677 N N . GLU A 1 95 ? -3.591 -14.289 36.809 1.00 48.72 95 GLU A N 1
ATOM 678 C CA . GLU A 1 95 ? -4.513 -15.095 36.002 1.00 48.72 95 GLU A CA 1
ATOM 679 C C . GLU A 1 95 ? -5.931 -14.985 36.580 1.00 48.72 95 GLU A C 1
ATOM 681 O O . GLU A 1 95 ? -6.120 -15.243 37.768 1.00 48.72 95 GLU A O 1
ATOM 686 N N . THR A 1 96 ? -6.929 -14.692 35.742 1.00 40.09 96 THR A N 1
ATOM 687 C CA . THR A 1 96 ? -8.346 -14.894 36.084 1.00 40.09 96 THR A CA 1
ATOM 688 C C . THR A 1 96 ? -9.097 -15.442 34.874 1.00 40.09 96 THR A C 1
ATOM 690 O O . THR A 1 96 ? -9.329 -14.751 33.886 1.00 40.09 96 THR A O 1
ATOM 693 N N . THR A 1 97 ? -9.448 -16.720 34.993 1.00 37.22 97 THR A N 1
ATOM 694 C CA . THR A 1 97 ? -10.530 -17.458 34.322 1.00 37.22 97 THR A CA 1
ATOM 695 C C . THR A 1 97 ? -11.466 -16.671 33.397 1.00 37.22 97 THR A C 1
ATOM 697 O O . THR A 1 97 ? -12.240 -15.828 33.851 1.00 37.22 97 THR A O 1
ATOM 700 N N . GLN A 1 98 ? -11.528 -17.093 32.129 1.00 41.28 98 GLN A N 1
ATOM 701 C CA . GLN A 1 98 ? -12.694 -16.850 31.276 1.00 41.28 98 GLN A CA 1
ATOM 702 C C . GLN A 1 98 ? -13.910 -17.584 31.862 1.00 41.28 98 GLN A C 1
ATOM 704 O O . GLN A 1 98 ? -13.981 -18.812 31.815 1.00 41.28 98 GLN A O 1
ATOM 709 N N . ALA A 1 99 ? -14.867 -16.826 32.386 1.00 41.22 99 ALA A N 1
ATOM 710 C CA . ALA A 1 99 ? -16.246 -17.263 32.553 1.00 41.22 99 ALA A CA 1
ATOM 711 C C . ALA A 1 99 ? -17.090 -16.539 31.499 1.00 41.22 99 ALA A C 1
ATOM 713 O O . ALA A 1 99 ? -16.867 -15.360 31.227 1.00 41.22 99 ALA A O 1
ATOM 714 N N . ALA A 1 100 ? -18.004 -17.264 30.859 1.00 51.91 100 ALA A N 1
ATOM 715 C CA . ALA A 1 100 ? -18.851 -16.707 29.816 1.00 51.91 100 ALA A CA 1
ATOM 716 C C . ALA A 1 100 ? -19.925 -15.795 30.419 1.00 51.91 100 ALA A C 1
ATOM 718 O O . ALA A 1 100 ? -20.648 -16.230 31.312 1.00 51.91 100 ALA A O 1
ATOM 719 N N . GLU A 1 101 ? -20.095 -14.603 29.850 1.00 44.78 101 GLU A N 1
ATOM 720 C CA . GLU A 1 101 ? -21.343 -13.851 29.954 1.00 44.78 101 GLU A CA 1
ATOM 721 C C . GLU A 1 101 ? -21.877 -13.605 28.540 1.00 44.78 101 GLU A C 1
ATOM 723 O O . GLU A 1 101 ? -21.136 -13.244 27.621 1.00 44.78 101 GLU A O 1
ATOM 728 N N . VAL A 1 102 ? -23.159 -13.903 28.357 1.00 53.09 102 VAL A N 1
ATOM 729 C CA . VAL A 1 102 ? -23.897 -13.688 27.114 1.00 53.09 102 VAL A CA 1
ATOM 730 C C . VAL A 1 102 ? -24.526 -12.311 27.217 1.00 53.09 102 VAL A C 1
ATOM 732 O O . VAL A 1 102 ? -25.404 -12.131 28.056 1.00 53.09 102 VAL A O 1
ATOM 735 N N . GLU A 1 103 ? -24.135 -11.379 26.348 1.00 45.66 103 GLU A N 1
ATOM 736 C CA . GLU A 1 103 ? -24.887 -10.138 26.171 1.00 45.66 103 GLU A CA 1
ATOM 737 C C . GLU A 1 103 ? -25.422 -10.024 24.737 1.00 45.66 103 GLU A C 1
ATOM 739 O O . GLU A 1 103 ? -24.709 -10.033 23.733 1.00 45.66 103 GLU A O 1
ATOM 744 N N . GLU A 1 104 ? -26.746 -10.026 24.718 1.00 45.03 104 GLU A N 1
ATOM 745 C CA . GLU A 1 104 ? -27.711 -9.872 23.641 1.00 45.03 104 GLU A CA 1
ATOM 746 C C . GLU A 1 104 ? -27.339 -8.755 22.637 1.00 45.03 104 GLU A C 1
ATOM 748 O O . GLU A 1 104 ? -27.016 -7.641 23.053 1.00 45.03 104 GLU A O 1
ATOM 753 N N . PRO A 1 105 ? -27.377 -8.994 21.308 1.00 52.41 105 PRO A N 1
ATOM 754 C CA . PRO A 1 105 ? -27.026 -7.965 20.335 1.00 52.41 105 PRO A CA 1
ATOM 755 C C . PRO A 1 105 ? -28.135 -6.909 20.242 1.00 52.41 105 PRO A C 1
ATOM 757 O O . PRO A 1 105 ? -29.200 -7.158 19.673 1.00 52.41 105 PRO A O 1
ATOM 760 N N . ALA A 1 106 ? -27.854 -5.723 20.782 1.00 52.16 106 ALA A N 1
ATOM 761 C CA . ALA A 1 106 ? -28.751 -4.576 20.749 1.00 52.16 106 ALA A CA 1
ATOM 762 C C . ALA A 1 106 ? -29.115 -4.117 19.320 1.00 52.16 106 ALA A C 1
ATOM 764 O O . ALA A 1 106 ? -28.339 -4.243 18.370 1.00 52.16 106 ALA A O 1
ATOM 765 N N . GLU A 1 107 ? -30.325 -3.562 19.225 1.00 54.44 107 GLU A N 1
ATOM 766 C CA . GLU A 1 107 ? -30.982 -2.943 18.067 1.00 54.44 107 GLU A CA 1
ATOM 767 C C . GLU A 1 107 ? -30.062 -2.140 17.113 1.00 54.44 107 GLU A C 1
ATOM 769 O O . GLU A 1 107 ? -29.237 -1.347 17.569 1.00 54.44 107 GLU A O 1
ATOM 774 N N . PRO A 1 108 ? -30.225 -2.272 15.778 1.00 58.09 108 PRO A N 1
ATOM 775 C CA . PRO A 1 108 ? -29.431 -1.522 14.810 1.00 58.09 108 PRO A CA 1
ATOM 776 C C . PRO A 1 108 ? -30.002 -0.118 14.545 1.00 58.09 108 PRO A C 1
ATOM 778 O O . PRO A 1 108 ? -31.020 0.032 13.864 1.00 58.09 108 PRO A O 1
ATOM 781 N N . GLU A 1 109 ? -29.300 0.913 15.015 1.00 55.72 109 GLU A N 1
ATOM 782 C CA . GLU A 1 109 ? -29.557 2.308 14.634 1.00 55.72 109 GLU A CA 1
ATOM 783 C C . GLU A 1 109 ? -29.096 2.637 13.189 1.00 55.72 109 GLU A C 1
ATOM 785 O O . GLU A 1 109 ? -28.342 1.907 12.550 1.00 55.72 109 GLU A O 1
ATOM 790 N N . GLU A 1 110 ? -29.622 3.754 12.685 1.00 48.22 110 GLU A N 1
ATOM 791 C CA . GLU A 1 110 ? -29.795 4.244 11.304 1.00 48.22 110 GLU A CA 1
ATOM 792 C C . GLU A 1 110 ? -28.645 4.117 10.254 1.00 48.22 110 GLU A C 1
ATOM 794 O O . GLU A 1 110 ? -27.463 4.020 10.584 1.00 48.22 110 GLU A O 1
ATOM 799 N N . PRO A 1 111 ? -28.965 4.155 8.932 1.00 52.22 111 PRO A N 1
ATOM 800 C CA . PRO A 1 111 ? -28.043 3.777 7.853 1.00 52.22 111 PRO A CA 1
ATOM 801 C C . PRO A 1 111 ? -27.057 4.883 7.419 1.00 52.22 111 PRO A C 1
ATOM 803 O O . PRO A 1 111 ? -27.040 5.312 6.260 1.00 52.22 111 PRO A O 1
ATOM 806 N N . GLU A 1 112 ? -26.153 5.283 8.310 1.00 50.72 112 GLU A N 1
ATOM 807 C CA . GLU A 1 112 ? -24.859 5.849 7.901 1.00 50.72 112 GLU A CA 1
ATOM 808 C C . GLU A 1 112 ? -24.101 4.770 7.106 1.00 50.72 112 GLU A C 1
ATOM 810 O O . GLU A 1 112 ? -23.802 3.721 7.675 1.00 50.72 112 GLU A O 1
ATOM 815 N N . MET A 1 113 ? -23.833 4.990 5.801 1.00 53.94 113 MET A N 1
ATOM 816 C CA . MET A 1 113 ? -23.277 3.990 4.855 1.00 53.94 113 MET A CA 1
ATOM 817 C C . MET A 1 113 ? -22.281 3.038 5.530 1.00 53.94 113 MET A C 1
ATOM 819 O O . MET A 1 113 ? -21.103 3.374 5.692 1.00 53.94 113 MET A O 1
ATOM 823 N N . SER A 1 114 ? -22.771 1.849 5.902 1.00 75.50 114 SER A N 1
ATOM 824 C CA . SER A 1 114 ? -22.023 0.912 6.739 1.00 75.50 114 SER A CA 1
ATOM 825 C C . SER A 1 114 ? -20.657 0.638 6.121 1.00 75.50 114 SER A C 1
ATOM 827 O O . SER A 1 114 ? -20.532 0.560 4.896 1.00 75.50 114 SER A O 1
ATOM 829 N N . GLN A 1 115 ? -19.622 0.445 6.944 1.00 75.50 115 GLN A N 1
ATOM 830 C CA . GLN A 1 115 ? -18.278 0.138 6.447 1.00 75.50 115 GLN A CA 1
ATOM 831 C C . GLN A 1 115 ? -18.295 -1.059 5.473 1.00 75.50 115 GLN A C 1
ATOM 833 O O . GLN A 1 115 ? -17.544 -1.062 4.496 1.00 75.50 115 GLN A O 1
ATOM 838 N N . ALA A 1 116 ? -19.205 -2.018 5.684 1.00 82.56 116 ALA A N 1
ATOM 839 C CA . ALA A 1 116 ? -19.467 -3.134 4.779 1.00 82.56 116 ALA A CA 1
ATOM 840 C C . ALA A 1 116 ? -20.120 -2.706 3.445 1.00 82.56 116 ALA A C 1
ATOM 842 O O . ALA A 1 116 ? -19.710 -3.177 2.384 1.00 82.56 116 ALA A O 1
ATOM 843 N N . GLU A 1 117 ? -21.084 -1.777 3.449 1.00 86.00 117 GLU A N 1
ATOM 844 C CA . GLU A 1 117 ? -21.658 -1.251 2.201 1.00 86.00 117 GLU A CA 1
ATOM 845 C C . GLU A 1 117 ? -20.618 -0.425 1.427 1.00 86.00 117 GLU A C 1
ATOM 847 O O . GLU A 1 117 ? -20.450 -0.608 0.222 1.00 86.00 117 GLU A O 1
ATOM 852 N N . ALA A 1 118 ? -19.844 0.422 2.113 1.00 86.25 118 ALA A N 1
ATOM 853 C CA . ALA A 1 118 ? -18.751 1.179 1.508 1.00 86.25 118 ALA A CA 1
ATOM 854 C C . ALA A 1 118 ? -17.686 0.256 0.880 1.00 86.25 118 ALA A C 1
ATOM 856 O O . ALA A 1 118 ? -17.221 0.522 -0.230 1.00 86.25 118 ALA A O 1
ATOM 857 N N . GLN A 1 119 ? -17.344 -0.857 1.542 1.00 89.62 119 GLN A N 1
ATOM 858 C CA . GLN A 1 119 ? -16.502 -1.919 0.976 1.00 89.62 119 GLN A CA 1
ATOM 859 C C . GLN A 1 119 ? -17.108 -2.501 -0.304 1.00 89.62 119 GLN A C 1
ATOM 861 O O . GLN A 1 119 ? -16.424 -2.561 -1.329 1.00 89.62 119 GLN A O 1
ATOM 866 N N . GLN A 1 120 ? -18.393 -2.863 -0.277 1.00 91.12 120 GLN A N 1
ATOM 867 C CA . GLN A 1 120 ? -19.085 -3.447 -1.423 1.00 91.12 120 GLN A CA 1
ATOM 868 C C . GLN A 1 120 ? -19.104 -2.497 -2.634 1.00 91.12 120 GLN A C 1
ATOM 870 O O . GLN A 1 120 ? -18.751 -2.902 -3.742 1.00 91.12 120 GLN A O 1
ATOM 875 N N . ARG A 1 121 ? -19.391 -1.202 -2.422 1.00 90.62 121 ARG A N 1
ATOM 876 C CA . ARG A 1 121 ? -19.348 -0.172 -3.481 1.00 90.62 121 ARG A CA 1
ATOM 877 C C . ARG A 1 121 ? -17.968 -0.054 -4.135 1.00 90.62 121 ARG A C 1
ATOM 879 O O . ARG A 1 121 ? -17.879 0.171 -5.342 1.00 90.62 121 ARG A O 1
ATOM 886 N N . VAL A 1 122 ? -16.890 -0.192 -3.359 1.00 91.44 122 VAL A N 1
ATOM 887 C CA . VAL A 1 122 ? -15.518 -0.166 -3.894 1.00 91.44 122 VAL A CA 1
ATOM 888 C C . VAL A 1 122 ? -15.201 -1.439 -4.675 1.00 91.44 122 VAL A C 1
ATOM 890 O O . VAL A 1 122 ? -14.587 -1.353 -5.738 1.00 91.44 122 VAL A O 1
ATOM 893 N N . ILE A 1 123 ? -15.628 -2.606 -4.184 1.00 92.94 123 ILE A N 1
ATOM 894 C CA . ILE A 1 123 ? -15.486 -3.890 -4.885 1.00 92.94 123 ILE A CA 1
ATOM 895 C C . ILE A 1 123 ? -16.152 -3.812 -6.268 1.00 92.94 123 ILE A C 1
ATOM 897 O O . ILE A 1 123 ? -15.494 -4.101 -7.271 1.00 92.94 123 ILE A O 1
ATOM 901 N N . ASP A 1 124 ? -17.393 -3.325 -6.341 1.00 93.12 124 ASP A N 1
ATOM 902 C CA . ASP A 1 124 ? -18.140 -3.162 -7.596 1.00 93.12 124 ASP A CA 1
ATOM 903 C C . ASP A 1 124 ? -17.423 -2.228 -8.594 1.00 93.12 124 ASP A C 1
ATOM 905 O O . ASP A 1 124 ? -17.267 -2.559 -9.776 1.00 93.12 124 ASP A O 1
ATOM 909 N N . GLU A 1 125 ? -16.934 -1.070 -8.131 1.00 92.31 125 GLU A N 1
ATOM 910 C CA . GLU A 1 125 ? -16.224 -0.097 -8.977 1.00 92.31 125 GLU A CA 1
ATOM 911 C C . GLU A 1 125 ? -14.863 -0.633 -9.455 1.00 92.31 125 GLU A C 1
ATOM 913 O O . GLU A 1 125 ? -14.492 -0.421 -10.617 1.00 92.31 125 GLU A O 1
ATOM 918 N N . LEU A 1 126 ? -14.137 -1.386 -8.617 1.00 92.94 126 LEU A N 1
ATOM 919 C CA . LEU A 1 126 ? -12.896 -2.066 -9.007 1.00 92.94 126 LEU A CA 1
ATOM 920 C C . LEU A 1 126 ? -13.159 -3.168 -10.039 1.00 92.94 126 LEU A C 1
ATOM 922 O O . LEU A 1 126 ? -12.437 -3.249 -11.033 1.00 92.94 126 LEU A O 1
ATOM 926 N N . GLU A 1 127 ? -14.222 -3.961 -9.903 1.00 93.38 127 GLU A N 1
ATOM 927 C CA . GLU A 1 127 ? -14.618 -4.922 -10.939 1.00 93.38 127 GLU A CA 1
ATOM 928 C C . GLU A 1 127 ? -15.031 -4.236 -12.247 1.00 93.38 127 GLU A C 1
ATOM 930 O O . GLU A 1 127 ? -14.674 -4.685 -13.343 1.00 93.38 127 GLU A O 1
ATOM 935 N N . GLN A 1 128 ? -15.760 -3.120 -12.168 1.00 93.62 128 GLN A N 1
ATOM 936 C CA . GLN A 1 128 ? -16.107 -2.309 -13.334 1.00 93.62 128 GLN A CA 1
ATOM 937 C C . GLN A 1 128 ? -14.872 -1.646 -13.961 1.00 93.62 128 GLN A C 1
ATOM 939 O O . GLN A 1 128 ? -14.814 -1.445 -15.180 1.00 93.62 128 GLN A O 1
ATOM 944 N N . ARG A 1 129 ? -13.854 -1.314 -13.162 1.00 92.50 129 ARG A N 1
ATOM 945 C CA . ARG A 1 129 ? -12.541 -0.874 -13.642 1.00 92.50 129 ARG A CA 1
ATOM 946 C C . ARG A 1 129 ? -11.828 -2.021 -14.352 1.00 92.50 129 ARG A C 1
ATOM 948 O O . ARG A 1 129 ? -11.483 -1.850 -15.513 1.00 92.50 129 ARG A O 1
ATOM 955 N N . LEU A 1 130 ? -11.757 -3.216 -13.776 1.00 94.06 130 LEU A N 1
ATOM 956 C CA . LEU A 1 130 ? -11.178 -4.414 -14.404 1.00 94.06 130 LEU A CA 1
ATOM 957 C C . LEU A 1 130 ? -11.851 -4.732 -15.764 1.00 94.06 130 LEU A C 1
ATOM 959 O O . LEU A 1 130 ? -11.178 -4.973 -16.769 1.00 94.06 130 LEU A O 1
ATOM 963 N N . LYS A 1 131 ? -13.185 -4.613 -15.851 1.00 94.38 131 LYS A N 1
ATOM 964 C CA . LYS A 1 131 ? -13.946 -4.708 -17.117 1.00 94.38 131 LYS A CA 1
ATOM 965 C C . LYS A 1 131 ? -13.557 -3.612 -18.125 1.00 94.38 131 LYS A C 1
ATOM 967 O O . LYS A 1 131 ? -13.488 -3.891 -19.320 1.00 94.38 131 LYS A O 1
ATOM 972 N N . ARG A 1 132 ? -13.273 -2.377 -17.683 1.00 92.25 132 ARG A N 1
ATOM 973 C CA . ARG A 1 132 ? -12.718 -1.305 -18.539 1.00 92.25 132 ARG A CA 1
ATOM 974 C C . ARG A 1 132 ? -11.294 -1.636 -18.997 1.00 92.25 132 ARG A C 1
ATOM 976 O O . ARG A 1 132 ? -11.040 -1.527 -20.190 1.00 92.25 132 ARG A O 1
ATOM 983 N N . HIS A 1 133 ? -10.418 -2.114 -18.114 1.00 94.44 133 HIS A N 1
ATOM 984 C CA . HIS A 1 133 ? -9.050 -2.514 -18.462 1.00 94.44 133 HIS A CA 1
ATOM 985 C C . HIS A 1 133 ? -9.032 -3.565 -19.584 1.00 94.44 133 HIS A C 1
ATOM 987 O O . HIS A 1 133 ? -8.389 -3.357 -20.611 1.00 94.44 133 HIS A O 1
ATOM 993 N N . LYS A 1 134 ? -9.875 -4.603 -19.482 1.00 93.12 134 LYS A N 1
ATOM 994 C CA . LYS A 1 134 ? -10.075 -5.605 -20.550 1.00 93.12 134 LYS A CA 1
ATOM 995 C C . LYS A 1 134 ? -10.571 -5.016 -21.880 1.00 93.12 134 LYS A C 1
ATOM 997 O O . LYS A 1 134 ? -10.238 -5.540 -22.934 1.00 93.12 134 LYS A O 1
ATOM 1002 N N . ARG A 1 135 ? -11.359 -3.933 -21.855 1.00 93.56 135 ARG A N 1
ATOM 1003 C CA . ARG A 1 135 ? -11.879 -3.262 -23.066 1.00 93.56 135 ARG A CA 1
ATOM 1004 C C . ARG A 1 135 ? -10.900 -2.286 -23.714 1.00 93.56 135 ARG A C 1
ATOM 1006 O O . ARG A 1 135 ? -11.020 -2.046 -24.910 1.00 93.56 135 ARG A O 1
ATOM 1013 N N . PHE A 1 136 ? -9.999 -1.695 -22.935 1.00 93.56 136 PHE A N 1
ATOM 1014 C CA . PHE A 1 136 ? -9.016 -0.712 -23.401 1.00 93.56 136 PHE A CA 1
ATOM 1015 C C . PHE A 1 136 ? -7.592 -1.284 -23.501 1.00 93.56 136 PHE A C 1
ATOM 1017 O O . PHE A 1 136 ? -6.674 -0.538 -23.818 1.00 93.56 136 PHE A O 1
ATOM 1024 N N . ALA A 1 137 ? -7.419 -2.588 -23.247 1.00 91.19 137 ALA A N 1
ATOM 1025 C CA . ALA A 1 137 ? -6.132 -3.289 -23.207 1.00 91.19 137 ALA A CA 1
ATOM 1026 C C . ALA A 1 137 ? -5.091 -2.629 -22.275 1.00 91.19 137 ALA A C 1
ATOM 1028 O O . ALA A 1 137 ? -3.891 -2.682 -22.529 1.00 91.19 137 ALA A O 1
ATOM 1029 N N . THR A 1 138 ? -5.550 -2.002 -21.187 1.00 93.62 138 THR A N 1
ATOM 1030 C CA . THR A 1 138 ? -4.683 -1.394 -20.168 1.00 93.62 138 THR A CA 1
ATOM 1031 C C . THR A 1 138 ? -4.399 -2.384 -19.045 1.00 93.62 138 THR A C 1
ATOM 1033 O O . THR A 1 138 ? -5.299 -3.112 -18.626 1.00 93.62 138 THR A O 1
ATOM 1036 N N . ASP A 1 139 ? -3.180 -2.369 -18.509 1.00 93.19 139 ASP A N 1
ATOM 1037 C CA . ASP A 1 139 ? -2.720 -3.327 -17.496 1.00 93.19 139 ASP A CA 1
ATOM 1038 C C . ASP A 1 139 ? -3.648 -3.377 -16.257 1.00 93.19 139 ASP A C 1
ATOM 1040 O O . ASP A 1 139 ? -3.894 -2.328 -15.655 1.00 93.19 139 ASP A O 1
ATOM 1044 N N . PRO A 1 140 ? -4.233 -4.538 -15.895 1.00 93.56 140 PRO A N 1
ATOM 1045 C CA . PRO A 1 140 ? -5.205 -4.650 -14.807 1.00 93.56 140 PRO A CA 1
ATOM 1046 C C . PRO A 1 140 ? -4.584 -4.937 -13.429 1.00 93.56 140 PRO A C 1
ATOM 1048 O O . PRO A 1 140 ? -5.338 -4.997 -12.454 1.00 93.56 140 PRO A O 1
ATOM 1051 N N . THR A 1 141 ? -3.264 -5.137 -13.320 1.00 93.94 141 THR A N 1
ATOM 1052 C CA . THR A 1 141 ? -2.615 -5.713 -12.124 1.00 93.94 141 THR A CA 1
ATOM 1053 C C . THR A 1 141 ? -2.938 -4.946 -10.842 1.00 93.94 141 THR A C 1
ATOM 1055 O O . THR A 1 141 ? -3.472 -5.544 -9.910 1.00 93.94 141 THR A O 1
ATOM 1058 N N . ASP A 1 142 ? -2.730 -3.626 -10.802 1.00 91.25 142 ASP A N 1
ATOM 1059 C CA . ASP A 1 142 ? -3.058 -2.776 -9.641 1.00 91.25 142 ASP A CA 1
ATOM 1060 C C . ASP A 1 142 ? -4.523 -2.932 -9.192 1.00 91.25 142 ASP A C 1
ATOM 1062 O O . ASP A 1 142 ? -4.816 -3.095 -8.006 1.00 91.25 142 ASP A O 1
ATOM 1066 N N . THR A 1 143 ? -5.456 -2.975 -10.149 1.00 92.12 143 THR A N 1
ATOM 1067 C CA . THR A 1 143 ? -6.891 -3.133 -9.860 1.00 92.12 143 THR A CA 1
ATOM 1068 C C . THR A 1 143 ? -7.194 -4.516 -9.275 1.00 92.12 143 THR A C 1
ATOM 1070 O O . THR A 1 143 ? -7.993 -4.628 -8.345 1.00 92.12 143 THR A O 1
ATOM 1073 N N . GLU A 1 144 ? -6.534 -5.569 -9.765 1.00 94.00 144 GLU A N 1
ATOM 1074 C CA . GLU A 1 144 ? -6.667 -6.928 -9.231 1.00 94.00 144 GLU A CA 1
ATOM 1075 C C . GLU A 1 144 ? -6.037 -7.095 -7.845 1.00 94.00 144 GLU A C 1
ATOM 1077 O O . GLU A 1 144 ? -6.639 -7.732 -6.978 1.00 94.00 144 GLU A O 1
ATOM 1082 N N . LEU A 1 145 ? -4.852 -6.525 -7.611 1.00 94.31 145 LEU A N 1
ATOM 1083 C CA . LEU A 1 145 ? -4.196 -6.530 -6.302 1.00 94.31 145 LEU A CA 1
ATOM 1084 C C . LEU A 1 145 ? -5.047 -5.798 -5.256 1.00 94.31 145 LEU A C 1
ATOM 1086 O O . LEU A 1 145 ? -5.253 -6.326 -4.161 1.00 94.31 145 LEU A O 1
ATOM 1090 N N . ARG A 1 146 ? -5.604 -4.628 -5.598 1.00 91.25 146 ARG A N 1
ATOM 1091 C CA . ARG A 1 146 ? -6.472 -3.861 -4.691 1.00 91.25 146 ARG A CA 1
ATOM 1092 C C . ARG A 1 146 ? -7.777 -4.602 -4.389 1.00 91.25 146 ARG A C 1
ATOM 1094 O O . ARG A 1 146 ? -8.162 -4.688 -3.227 1.00 91.25 146 ARG A O 1
ATOM 1101 N N . LEU A 1 147 ? -8.402 -5.216 -5.400 1.00 94.31 147 LEU A N 1
ATOM 1102 C CA . LEU A 1 147 ? -9.594 -6.057 -5.229 1.00 94.31 147 LEU A CA 1
ATOM 1103 C C . LEU A 1 147 ? -9.319 -7.257 -4.304 1.00 94.31 147 LEU A C 1
ATOM 1105 O O . LEU A 1 147 ? -10.120 -7.542 -3.415 1.00 94.31 147 LEU A O 1
ATOM 1109 N N . LYS A 1 148 ? -8.177 -7.940 -4.473 1.00 95.25 148 LYS A N 1
ATOM 1110 C CA . LYS A 1 148 ? -7.754 -9.058 -3.607 1.00 95.25 148 LYS A CA 1
ATOM 1111 C C . LYS A 1 148 ? -7.509 -8.599 -2.166 1.00 95.25 148 LYS A C 1
ATOM 1113 O O . LYS A 1 148 ? -8.018 -9.237 -1.250 1.00 95.25 148 LYS A O 1
ATOM 1118 N N . ARG A 1 149 ? -6.798 -7.479 -1.962 1.00 94.00 149 ARG A N 1
ATOM 1119 C CA . ARG A 1 149 ? -6.563 -6.904 -0.624 1.00 94.00 149 ARG A CA 1
ATOM 1120 C C . ARG A 1 149 ? -7.880 -6.573 0.077 1.00 94.00 149 ARG A C 1
ATOM 1122 O O . ARG A 1 149 ? -8.057 -6.982 1.216 1.00 94.00 149 ARG A O 1
ATOM 1129 N N . ILE A 1 150 ? -8.803 -5.893 -0.604 1.00 92.88 150 ILE A N 1
ATOM 1130 C CA . ILE A 1 150 ? -10.082 -5.482 -0.005 1.00 92.88 150 ILE A CA 1
ATOM 1131 C C . ILE A 1 150 ? -10.962 -6.691 0.330 1.00 92.88 150 ILE A C 1
ATOM 1133 O O . ILE A 1 150 ? -11.606 -6.703 1.372 1.00 92.88 150 ILE A O 1
ATOM 1137 N N . ARG A 1 151 ? -10.942 -7.750 -0.489 1.00 92.94 151 ARG A N 1
ATOM 1138 C CA . ARG A 1 151 ? -11.662 -8.996 -0.182 1.00 92.94 151 ARG A CA 1
ATOM 1139 C C . ARG A 1 151 ? -11.062 -9.801 0.979 1.00 92.94 151 ARG A C 1
ATOM 1141 O O . ARG A 1 151 ? -11.800 -10.558 1.594 1.00 92.94 151 ARG A O 1
ATOM 1148 N N . GLN A 1 152 ? -9.761 -9.681 1.263 1.00 93.94 152 GLN A N 1
ATOM 1149 C CA . GLN A 1 152 ? -9.118 -10.387 2.385 1.00 93.94 152 GLN A CA 1
ATOM 1150 C C . GLN A 1 152 ? -9.103 -9.585 3.693 1.00 93.94 152 GLN A C 1
ATOM 1152 O O . GLN A 1 152 ? -9.245 -10.174 4.758 1.00 93.94 152 GLN A O 1
ATOM 1157 N N . PHE A 1 153 ? -8.917 -8.264 3.622 1.00 91.50 153 PHE A N 1
ATOM 1158 C CA . PHE A 1 153 ? -8.652 -7.404 4.785 1.00 91.50 153 PHE A CA 1
ATOM 1159 C C . PHE A 1 153 ? -9.651 -6.244 4.942 1.00 91.50 153 PHE A C 1
ATOM 1161 O O . PHE A 1 153 ? -9.499 -5.422 5.843 1.00 91.50 153 PHE A O 1
ATOM 1168 N N . GLY A 1 154 ? -10.657 -6.141 4.069 1.00 89.56 154 GLY A N 1
ATOM 1169 C CA . GLY A 1 154 ? -11.601 -5.024 4.052 1.00 89.56 154 GLY A CA 1
ATOM 1170 C C . GLY A 1 154 ? -10.991 -3.714 3.538 1.00 89.56 154 GLY A C 1
ATOM 1171 O O . GLY A 1 154 ? -9.923 -3.677 2.920 1.00 89.56 154 GLY A O 1
ATOM 1172 N N . LEU A 1 155 ? -11.699 -2.607 3.775 1.00 86.44 155 LEU A N 1
ATOM 1173 C CA . LEU A 1 155 ? -11.207 -1.267 3.445 1.00 86.44 155 LEU A CA 1
ATOM 1174 C C . LEU A 1 155 ? -10.391 -0.680 4.598 1.00 86.44 155 LEU A C 1
ATOM 1176 O O . LEU A 1 155 ? -10.932 -0.462 5.680 1.00 86.44 155 LEU A O 1
ATOM 1180 N N . ALA A 1 156 ? -9.126 -0.352 4.330 1.00 79.75 156 ALA A N 1
ATOM 1181 C CA . ALA A 1 156 ? -8.229 0.250 5.317 1.00 79.75 156 ALA A CA 1
ATOM 1182 C C . ALA A 1 156 ? -8.510 1.744 5.591 1.00 79.75 156 ALA A C 1
ATOM 1184 O O . ALA A 1 156 ? -8.233 2.220 6.685 1.00 79.75 156 ALA A O 1
ATOM 1185 N N . ASP A 1 157 ? -9.051 2.488 4.617 1.00 78.50 157 ASP A N 1
ATOM 1186 C CA . ASP A 1 157 ? -9.378 3.915 4.758 1.00 78.50 157 ASP A CA 1
ATOM 1187 C C . ASP A 1 157 ? -10.666 4.262 3.990 1.00 78.50 157 ASP A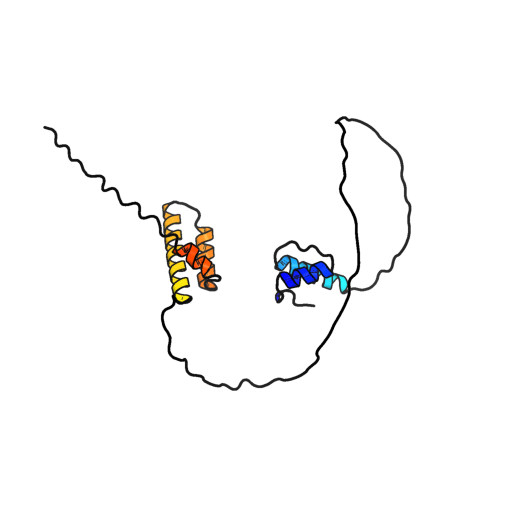 C 1
ATOM 1189 O O . ASP A 1 157 ? -10.774 4.064 2.776 1.00 78.50 157 ASP A O 1
ATOM 1193 N N . ILE A 1 158 ? -11.647 4.833 4.692 1.00 76.06 158 ILE A N 1
ATOM 1194 C CA . ILE A 1 158 ? -12.929 5.287 4.129 1.00 76.06 158 ILE A CA 1
ATOM 1195 C C . ILE A 1 158 ? -12.714 6.415 3.098 1.00 76.06 158 ILE A C 1
ATOM 1197 O O . ILE A 1 158 ? -13.481 6.553 2.141 1.00 76.06 158 ILE A O 1
ATOM 1201 N N . ASN A 1 159 ? -11.643 7.203 3.221 1.00 80.44 159 ASN A N 1
ATOM 1202 C CA . ASN A 1 159 ? -11.298 8.231 2.238 1.00 80.44 159 ASN A CA 1
ATOM 1203 C C . ASN A 1 159 ? -10.799 7.629 0.917 1.00 80.44 159 ASN A C 1
ATOM 1205 O O . ASN A 1 159 ? -10.984 8.232 -0.143 1.00 80.44 159 ASN A O 1
ATOM 1209 N N . GLU A 1 160 ? -10.221 6.426 0.945 1.00 80.50 160 GLU A N 1
ATOM 1210 C CA . GLU A 1 160 ? -9.894 5.676 -0.267 1.00 80.50 160 GLU A CA 1
ATOM 1211 C C . GLU A 1 160 ? -11.162 5.155 -0.964 1.00 80.50 160 GLU A C 1
ATOM 1213 O O . GLU A 1 160 ? -11.261 5.254 -2.191 1.00 80.50 160 GLU A O 1
ATOM 1218 N N . ALA A 1 161 ? -12.185 4.749 -0.196 1.00 77.81 161 ALA A N 1
ATOM 1219 C CA . ALA A 1 161 ? -13.528 4.478 -0.726 1.00 77.81 161 ALA A CA 1
ATOM 1220 C C . ALA A 1 161 ? -14.076 5.682 -1.490 1.00 77.81 161 ALA A C 1
ATOM 1222 O O . ALA A 1 161 ? -14.456 5.568 -2.657 1.00 77.81 161 ALA A O 1
ATOM 1223 N N . LYS A 1 162 ? -14.063 6.855 -0.844 1.00 81.06 162 LYS A N 1
ATOM 1224 C CA . LYS A 1 162 ? -14.549 8.108 -1.432 1.00 81.06 162 LYS A CA 1
ATOM 1225 C C . LYS A 1 162 ? -13.814 8.416 -2.741 1.00 81.06 162 LYS A C 1
ATOM 1227 O O . LYS A 1 162 ? -14.475 8.691 -3.738 1.00 81.06 162 LYS A O 1
ATOM 1232 N N . LYS A 1 163 ? -12.482 8.293 -2.797 1.00 83.12 163 LYS A N 1
ATOM 1233 C CA . LYS A 1 163 ? -11.688 8.512 -4.028 1.00 83.12 163 LYS A CA 1
ATOM 1234 C C . LYS A 1 163 ? -12.046 7.547 -5.166 1.00 83.12 163 LYS A C 1
ATOM 1236 O O . LYS A 1 163 ? -12.103 7.971 -6.316 1.00 83.12 163 LYS A O 1
ATOM 1241 N N . LEU A 1 164 ? -12.278 6.268 -4.863 1.00 82.12 164 LEU A N 1
ATOM 1242 C CA . LEU A 1 164 ? -12.601 5.255 -5.874 1.00 82.12 164 LEU A CA 1
ATOM 1243 C C . LEU A 1 164 ? -14.047 5.400 -6.377 1.00 82.12 164 LEU A C 1
ATOM 1245 O O . LEU A 1 164 ? -14.266 5.495 -7.581 1.00 82.12 164 LEU A O 1
ATOM 1249 N N . VAL A 1 165 ? -15.021 5.497 -5.468 1.00 82.12 165 VAL A N 1
ATOM 1250 C CA . VAL A 1 165 ? -16.462 5.525 -5.791 1.00 82.12 165 VAL A CA 1
ATOM 1251 C C . VAL A 1 165 ? -16.907 6.860 -6.409 1.00 82.12 165 VAL A C 1
ATOM 1253 O O . VAL A 1 165 ? -17.813 6.881 -7.244 1.00 82.12 165 VAL A O 1
ATOM 1256 N N . THR A 1 166 ? -16.270 7.988 -6.063 1.00 72.19 166 THR A N 1
ATOM 1257 C CA . THR A 1 166 ? -16.610 9.297 -6.665 1.00 72.19 166 THR A CA 1
ATOM 1258 C C . THR A 1 166 ? -16.114 9.462 -8.102 1.00 72.19 166 THR A C 1
ATOM 1260 O O . THR A 1 166 ? -16.590 10.364 -8.794 1.00 72.19 166 THR A O 1
ATOM 1263 N N . PHE A 1 167 ? -15.241 8.579 -8.609 1.00 64.69 167 PHE A N 1
ATOM 1264 C CA . PHE A 1 167 ? -14.752 8.614 -9.994 1.00 64.69 167 PHE A CA 1
ATOM 1265 C C . PHE A 1 167 ? -15.789 8.070 -10.998 1.00 64.69 167 PHE A C 1
ATOM 1267 O O . PHE A 1 167 ? -15.511 7.225 -11.855 1.00 64.69 167 PHE A O 1
ATOM 1274 N N . LYS A 1 168 ? -17.025 8.571 -10.901 1.00 64.81 168 LYS A N 1
ATOM 1275 C CA . LYS A 1 168 ? -18.151 8.162 -11.738 1.00 64.81 168 LYS A CA 1
ATOM 1276 C C . LYS A 1 168 ? -17.798 8.433 -13.205 1.00 64.81 168 LYS A C 1
ATOM 1278 O O . LYS A 1 168 ? -17.538 9.586 -13.561 1.00 64.81 168 LYS A O 1
ATOM 1283 N N . PRO A 1 169 ? -17.757 7.406 -14.077 1.00 60.00 169 PRO A N 1
ATOM 1284 C CA . PRO A 1 169 ? -17.274 7.573 -15.440 1.00 60.00 169 PRO A CA 1
ATOM 1285 C C . PRO A 1 169 ? -18.136 8.602 -16.165 1.00 60.00 169 PRO A C 1
ATOM 1287 O O . PRO A 1 169 ? -19.355 8.448 -16.244 1.00 60.00 169 PRO A O 1
ATOM 1290 N N . ALA A 1 170 ? -17.499 9.648 -16.697 1.00 58.50 170 ALA A N 1
ATOM 1291 C CA . ALA A 1 170 ? -18.193 10.757 -17.336 1.00 58.50 170 ALA A CA 1
ATOM 1292 C C . ALA A 1 170 ? -19.148 10.237 -18.421 1.00 58.50 170 ALA A C 1
ATOM 1294 O O . ALA A 1 170 ? -18.714 9.780 -19.486 1.00 58.50 170 ALA A O 1
ATOM 1295 N N . HIS A 1 171 ? -20.455 10.320 -18.152 1.00 59.91 171 HIS A N 1
ATOM 1296 C CA . HIS A 1 171 ? -21.504 9.975 -19.101 1.00 59.91 171 HIS A CA 1
ATOM 1297 C C . HIS A 1 171 ? -21.469 10.979 -20.257 1.00 59.91 171 HIS A C 1
ATOM 1299 O O . HIS A 1 171 ? -22.222 11.954 -20.287 1.00 59.91 171 HIS A O 1
ATOM 1305 N N . ARG A 1 172 ? -20.589 10.741 -21.239 1.00 63.50 172 ARG A N 1
ATOM 1306 C CA . ARG A 1 172 ? -20.621 11.446 -22.520 1.00 63.50 172 ARG A CA 1
ATOM 1307 C C . ARG A 1 172 ? -22.013 11.217 -23.097 1.00 63.50 172 ARG A C 1
ATOM 1309 O O . ARG A 1 172 ? -22.308 10.101 -23.531 1.00 63.50 172 ARG A O 1
ATOM 1316 N N . LYS A 1 173 ? -22.866 12.253 -23.079 1.00 64.50 173 LYS A N 1
ATOM 1317 C CA . LYS A 1 173 ? -24.174 12.239 -23.747 1.00 64.50 173 LYS A CA 1
ATOM 1318 C C . LYS A 1 173 ? -23.946 11.662 -25.138 1.00 64.50 173 LYS A C 1
ATOM 1320 O O . LYS A 1 173 ? -23.215 12.258 -25.931 1.00 64.50 173 LYS A O 1
ATOM 1325 N N . ARG A 1 174 ? -24.514 10.481 -25.414 1.00 63.59 174 ARG A N 1
ATOM 1326 C CA . ARG A 1 174 ? -24.433 9.863 -26.739 1.00 63.59 174 ARG A CA 1
ATOM 1327 C C . ARG A 1 174 ? -25.033 10.869 -27.710 1.00 63.59 174 ARG A C 1
ATOM 1329 O O . ARG A 1 174 ? -26.251 11.012 -27.749 1.00 63.59 174 ARG A O 1
ATOM 1336 N N . ARG A 1 175 ? -24.193 11.572 -28.481 1.00 63.44 175 ARG A N 1
ATOM 1337 C CA . ARG A 1 175 ? -24.661 12.325 -29.645 1.00 63.44 175 ARG A CA 1
ATOM 1338 C C . ARG A 1 175 ? -25.317 11.297 -30.548 1.00 63.44 175 ARG A C 1
ATOM 1340 O O . ARG A 1 175 ? -24.624 10.514 -31.195 1.00 63.44 175 ARG A O 1
ATOM 1347 N N . VAL A 1 176 ? -26.647 11.275 -30.539 1.00 61.47 176 VAL A N 1
ATOM 1348 C CA . VAL A 1 176 ? -27.442 10.572 -31.538 1.00 61.47 176 VAL A CA 1
ATOM 1349 C C . VAL A 1 176 ? -27.030 11.196 -32.861 1.00 61.47 176 VAL A C 1
ATOM 1351 O O . VAL A 1 176 ? -27.384 12.335 -33.163 1.00 61.47 176 VAL A O 1
ATOM 1354 N N . LYS A 1 177 ? -26.164 10.497 -33.597 1.00 59.72 177 LYS A N 1
ATOM 1355 C CA . LYS A 1 177 ? -25.727 10.923 -34.920 1.00 59.72 177 LYS A CA 1
ATOM 1356 C C . LYS A 1 177 ? -26.939 10.719 -35.814 1.00 59.72 177 LYS A C 1
ATOM 1358 O O . LYS A 1 177 ? -27.211 9.599 -36.228 1.00 59.72 177 LYS A O 1
ATOM 1363 N N . GLY A 1 178 ? -27.723 11.784 -35.975 1.00 56.59 178 GLY A N 1
ATOM 1364 C CA . GLY A 1 178 ? -28.970 11.735 -36.719 1.00 56.59 178 GLY A CA 1
ATOM 1365 C C . GLY A 1 178 ? -28.710 1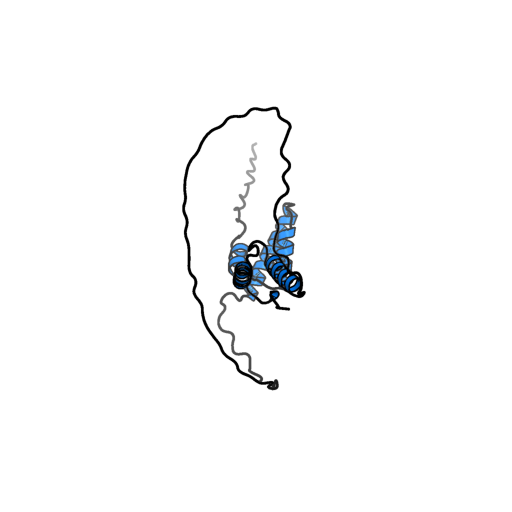1.172 -38.108 1.00 56.59 178 GLY A C 1
ATOM 1366 O O . GLY A 1 178 ? -27.869 11.701 -38.838 1.00 56.59 178 GLY A O 1
ATOM 1367 N N . ASN A 1 179 ? -29.429 10.107 -38.459 1.00 59.31 179 ASN A N 1
ATOM 1368 C CA . ASN A 1 179 ? -29.480 9.600 -39.823 1.00 59.31 179 ASN A CA 1
ATOM 1369 C C . ASN A 1 179 ? -30.240 10.621 -40.675 1.00 59.31 179 ASN A C 1
ATOM 1371 O O . ASN A 1 179 ? -31.427 10.465 -40.952 1.00 59.31 179 ASN A O 1
ATOM 1375 N N . GLY A 1 180 ? -29.540 11.688 -41.064 1.00 56.94 180 GLY A N 1
ATOM 1376 C CA . GLY A 1 180 ? -29.988 12.660 -42.049 1.00 56.94 180 GLY A CA 1
ATOM 1377 C C . GLY A 1 180 ? -30.068 11.989 -43.411 1.00 56.94 180 GLY A C 1
ATOM 1378 O O . GLY A 1 180 ? -29.171 12.145 -44.236 1.00 56.94 180 GLY A O 1
ATOM 1379 N N . LYS A 1 181 ? -31.136 11.215 -43.623 1.00 60.12 181 LYS A N 1
ATOM 1380 C CA . LYS A 1 181 ? -31.476 10.592 -44.896 1.00 60.12 181 LYS A CA 1
ATOM 1381 C C . LYS A 1 181 ? -31.855 11.692 -45.886 1.00 60.12 181 LYS A C 1
ATOM 1383 O O . LYS A 1 181 ? -33.028 11.983 -46.091 1.00 60.12 181 LYS A O 1
ATOM 1388 N N . LYS A 1 182 ? -30.839 12.313 -46.493 1.00 56.59 182 LYS A N 1
ATOM 1389 C CA . LYS A 1 182 ? -31.005 13.126 -47.695 1.00 56.59 182 LYS A CA 1
ATOM 1390 C C . LYS A 1 182 ? -31.369 12.189 -48.840 1.00 56.59 182 LYS A C 1
ATOM 1392 O O . LYS A 1 182 ? -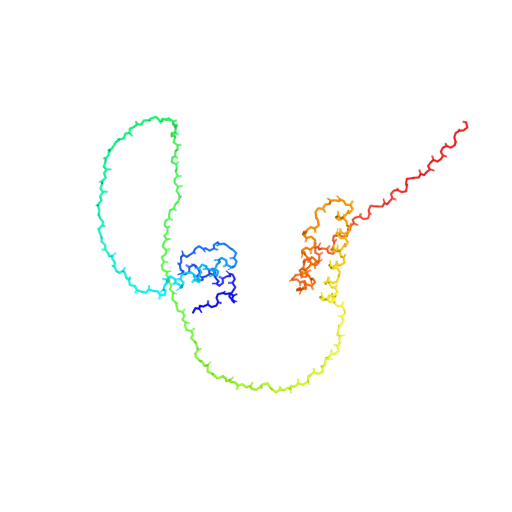30.503 11.643 -49.512 1.00 56.59 182 LYS A O 1
ATOM 1397 N N . VAL A 1 183 ? -32.670 11.981 -49.006 1.00 62.19 183 VAL A N 1
ATOM 1398 C CA . VAL A 1 183 ? -33.233 11.582 -50.291 1.00 62.19 183 VAL A CA 1
ATOM 1399 C C . VAL A 1 183 ? -33.201 12.844 -51.147 1.00 62.19 183 VAL A C 1
ATOM 1401 O O . VAL A 1 183 ? -33.968 13.770 -50.900 1.00 62.19 183 VAL A O 1
ATOM 1404 N N . SER A 1 184 ? -32.259 12.921 -52.079 1.00 57.75 184 SER A N 1
ATOM 1405 C CA . SER A 1 184 ? -32.276 13.906 -53.160 1.00 57.75 184 SER A CA 1
ATOM 1406 C C . SER A 1 184 ? -32.641 13.166 -54.437 1.00 57.75 184 SER A C 1
ATOM 1408 O O . SER A 1 184 ? -31.912 12.253 -54.832 1.00 57.75 184 SER A O 1
ATOM 1410 N N . ALA A 1 185 ? -33.799 13.528 -54.988 1.00 54.69 185 ALA A N 1
ATOM 1411 C CA . ALA A 1 185 ? -34.193 13.210 -56.356 1.00 54.69 185 ALA A CA 1
ATOM 1412 C C . ALA A 1 185 ? -33.354 14.014 -57.366 1.00 54.69 185 ALA A C 1
ATOM 1414 O O . ALA A 1 185 ? -32.740 15.018 -56.929 1.00 54.69 185 ALA A O 1
#